Protein AF-A0A382ZMN6-F1 (afdb_monomer_lite)

Foldseek 3Di:
DCAPVDPCHCVVVVVVVVVCVVVVDDDQADDFRAHVPRVVRCVVGVLLRVLSVVQQDPVRDTDPVRSVVSSVVVPPPPPPDDDDDPPPPPPFAAWDWAKEWFWWADPVVRDIDTDIDTDTGTQQDFLLNVQVCCCVPPNVQADADRDAQRQWKDWPNDIDRRRPHTNNVCCVVPNRYTYIGAQPPFDAPTGNDTDCVVVVVVVVVVCPDDDDDDDDFDQDPVRDGHPDDDPVVVVVVVVVDPDRHPSSVVSPDPVD

Secondary structure (DSSP, 8-state):
---TTSTTTTHHHHHHHHHHHHTT---SS------SS-HHHHHHHHHHHHHHHHTB-TTS-B-TTTHHHHHHHHHS-------S----------EEEEEEEEEEEETTTTEEEEEEEEEEEETT-BHHHHHHHHHHHT-TT-----SSTT-EEEETTEEEETTT-BHHHHHHHH-SEEEEEPPTTS-EEETTEEP-HHHHHHHHHH--S---SS---EEPTTS-EET---HHHHHHHHHTSS-S-HHHHHHT-TT-

Organism: NCBI:txid408172

InterPro domains:
  IPR012675 Beta-grasp domain superfamily [G3DSA:3.10.20.30] (92-195)
  IPR025192 Succinate dehydogenase/fumarate reductase N-terminal [PF13085] (99-198)
  IPR029039 Flavoprotein-like superfamily [G3DSA:3.40.50.360] (1-59)
  IPR029039 Flavoprotein-like superfamily [SSF52218] (1-51)
  IPR036010 2Fe-2S ferredoxin-like superfamily [SSF54292] (98-193)
  IPR050573 Succinate Dehydrogenase/Fumarate Reductase Iron-Sulfur [PTHR11921] (95-214)

Sequence (256 aa):
LGDTSYEFFCQSGKEWDEVIEEMGGVRVYDRADCDVDFDPTYEKWVTPALASVASVDGNGIFNSELVQSFIERVDSKGAKSATEDLDTPLISRPPISITFEIFRYNPAIAESGKDTFECKMPGHFSILDALESIKSDIDPTLSFRRSGPLSGVIVNGAVVRADRTRLLDLVKLCGEVLNIEPLPGYEVVKDLVISTKNYDNHRARSKPWMVPATRSGINTSSGVSIGIMDSANATHLHTLGDIDSPQLLHSYSDTI

pLDDT: mean 82.85, std 13.8, range [33.81, 96.38]

Radius of gyration: 27.55 Å; chains: 1; bounding box: 61×67×64 Å

Structure (mmCIF, N/CA/C/O backbone):
data_AF-A0A382ZMN6-F1
#
_entry.id   AF-A0A382ZMN6-F1
#
loop_
_atom_site.group_PDB
_atom_site.id
_atom_site.type_symbol
_atom_site.label_atom_id
_atom_site.label_alt_id
_atom_site.label_comp_id
_atom_site.label_asym_id
_atom_site.label_entity_id
_atom_site.label_seq_id
_atom_site.pdbx_PDB_ins_code
_atom_site.Cartn_x
_atom_site.Cartn_y
_atom_site.Cartn_z
_atom_site.occupancy
_atom_site.B_iso_or_equiv
_atom_site.auth_seq_id
_atom_site.auth_comp_id
_atom_site.auth_asym_id
_atom_site.auth_atom_id
_atom_site.pdbx_PDB_model_num
ATOM 1 N N . LEU A 1 1 ? -30.035 18.969 21.867 1.00 57.56 1 LEU A N 1
ATOM 2 C CA . LEU A 1 1 ? -28.999 19.877 22.417 1.00 57.56 1 LEU A CA 1
ATOM 3 C C . LEU A 1 1 ? -28.952 19.632 23.920 1.00 57.56 1 LEU A C 1
ATOM 5 O O . LEU A 1 1 ? -30.009 19.402 24.498 1.00 57.56 1 LEU A O 1
ATOM 9 N N . GLY A 1 2 ? -27.764 19.567 24.516 1.00 69.12 2 GLY A N 1
ATOM 10 C CA . GLY A 1 2 ? -27.591 19.288 25.947 1.00 69.12 2 GLY A CA 1
ATOM 11 C C . GLY A 1 2 ? -27.796 20.539 26.789 1.00 69.12 2 GLY A C 1
ATOM 12 O O . GLY A 1 2 ? -26.873 20.958 27.457 1.00 69.12 2 GLY A O 1
ATOM 13 N N . ASP A 1 3 ? -28.954 21.186 26.680 1.00 83.19 3 ASP A N 1
ATOM 14 C CA . ASP A 1 3 ? -29.301 22.345 27.505 1.00 83.19 3 ASP A CA 1
ATOM 15 C C . ASP A 1 3 ? -30.622 22.052 28.224 1.00 83.19 3 ASP A C 1
ATOM 17 O O . ASP A 1 3 ? -31.635 21.764 27.575 1.00 83.19 3 ASP A O 1
ATOM 21 N N . THR A 1 4 ? -30.589 22.051 29.560 1.00 84.12 4 THR A N 1
ATOM 22 C CA . THR A 1 4 ? -31.734 21.679 30.414 1.00 84.12 4 THR A CA 1
ATOM 23 C C . THR A 1 4 ? -32.915 22.642 30.305 1.00 84.12 4 THR A C 1
ATOM 25 O O . THR A 1 4 ? -34.029 22.289 30.692 1.00 84.12 4 THR A O 1
ATOM 28 N N . SER A 1 5 ? -32.706 23.839 29.748 1.00 85.12 5 SER A N 1
ATOM 29 C CA . SER A 1 5 ? -33.771 24.812 29.492 1.00 85.12 5 SER A CA 1
ATOM 30 C C . SER A 1 5 ? -34.673 24.437 28.312 1.00 85.12 5 SER A C 1
ATOM 32 O O . SER A 1 5 ? -35.772 24.983 28.185 1.00 85.12 5 SER A O 1
ATOM 34 N N . TYR A 1 6 ? -34.247 23.500 27.461 1.00 84.50 6 TYR A N 1
ATOM 35 C CA . TYR A 1 6 ? -35.049 23.008 26.346 1.00 84.50 6 TYR A CA 1
ATOM 36 C C . TYR A 1 6 ? -35.877 21.784 26.741 1.00 84.50 6 TYR A C 1
ATOM 38 O O . TYR A 1 6 ? -35.420 20.892 27.451 1.00 84.50 6 TYR A O 1
ATOM 46 N N . GLU A 1 7 ? -37.081 21.696 26.174 1.00 83.00 7 GLU A N 1
ATOM 47 C CA . GLU A 1 7 ? -38.015 20.576 26.363 1.00 83.00 7 GLU A CA 1
ATOM 48 C C . GLU A 1 7 ? -37.393 19.211 26.010 1.00 83.00 7 GLU A C 1
ATOM 50 O O . GLU A 1 7 ? -37.655 18.211 26.671 1.00 83.00 7 GLU A O 1
ATOM 55 N N . PHE A 1 8 ? -36.501 19.181 25.014 1.00 85.69 8 PHE A N 1
ATOM 56 C CA . PHE A 1 8 ? -35.841 17.971 24.515 1.00 85.69 8 PHE A CA 1
ATOM 57 C C . PHE A 1 8 ? -34.390 17.833 25.005 1.00 85.69 8 PHE A C 1
ATOM 59 O O . PHE A 1 8 ? -33.473 17.543 24.225 1.00 85.69 8 PHE A O 1
ATOM 66 N N . PHE A 1 9 ? -34.168 18.058 26.302 1.00 87.06 9 PHE A N 1
ATOM 67 C CA . PHE A 1 9 ? -32.858 17.908 26.937 1.00 87.06 9 PHE A CA 1
ATOM 68 C C . PHE A 1 9 ? -32.278 16.497 26.726 1.00 87.06 9 PHE A C 1
ATOM 70 O O . PHE A 1 9 ? -32.874 15.495 27.138 1.00 87.06 9 PHE A O 1
ATOM 77 N N . CYS A 1 10 ? -31.113 16.422 26.066 1.00 87.94 10 CYS A N 1
ATOM 78 C CA . CYS A 1 10 ? -30.402 15.179 25.719 1.00 87.94 10 CYS A CA 1
ATOM 79 C C . CYS A 1 10 ? -31.238 14.130 24.958 1.00 87.94 10 CYS A C 1
ATOM 81 O O . CYS A 1 10 ? -30.853 12.964 24.895 1.00 87.94 10 CYS A O 1
ATOM 83 N N . GLN A 1 11 ? -32.346 14.539 24.329 1.00 91.12 11 GLN A N 1
ATOM 84 C CA . GLN A 1 11 ? -33.327 13.625 23.740 1.00 91.12 11 GLN A CA 1
ATOM 85 C C . GLN A 1 11 ? -32.726 12.678 22.694 1.00 91.12 11 GLN A C 1
ATOM 87 O O . GLN A 1 11 ? -32.940 11.476 22.769 1.00 91.12 11 GLN A O 1
ATOM 92 N N . SER A 1 12 ? -31.882 13.180 21.789 1.00 89.56 12 SER A N 1
ATOM 93 C CA . SER A 1 12 ? -31.229 12.326 20.789 1.00 89.56 12 SER A CA 1
ATOM 94 C C . SER A 1 12 ? -30.323 11.261 21.415 1.00 89.56 12 SER A C 1
ATOM 96 O O . SER A 1 12 ? -30.242 10.156 20.899 1.00 89.56 12 SER A O 1
ATOM 98 N N . GLY A 1 13 ? -29.640 11.568 22.524 1.00 89.75 13 GLY A N 1
ATOM 99 C CA . GLY A 1 13 ? -28.804 10.585 23.222 1.00 89.75 13 GLY A CA 1
ATOM 100 C C . GLY A 1 13 ? -29.639 9.478 23.865 1.00 89.75 13 GLY A C 1
ATOM 101 O O . GLY A 1 13 ? -29.252 8.316 23.814 1.00 89.75 13 GLY A O 1
ATOM 102 N N . LYS A 1 14 ? -30.809 9.838 24.404 1.00 91.88 14 LYS A N 1
ATOM 103 C CA . LYS A 1 14 ? -31.783 8.896 24.974 1.00 91.88 14 LYS A CA 1
ATOM 104 C C . LYS A 1 14 ? -32.351 7.970 23.898 1.00 91.88 14 LYS A C 1
ATOM 106 O O . LYS A 1 14 ? -32.348 6.763 24.083 1.00 91.88 14 LYS A O 1
ATOM 111 N N . GLU A 1 15 ? -32.737 8.532 22.755 1.00 93.81 15 GLU A N 1
ATOM 112 C CA . GLU A 1 15 ? -33.256 7.769 21.613 1.00 93.81 15 GLU A CA 1
ATOM 113 C C . GLU A 1 15 ? -32.221 6.782 21.061 1.00 93.81 15 GLU A C 1
ATOM 115 O O . GLU A 1 15 ? -32.549 5.629 20.801 1.00 93.81 15 GLU A O 1
ATOM 120 N N . TRP A 1 16 ? -30.958 7.197 20.911 1.00 92.19 16 TRP A N 1
ATOM 121 C CA . TRP A 1 16 ? -29.900 6.285 20.463 1.00 92.19 16 TRP A CA 1
ATOM 122 C C . TRP A 1 16 ? -29.623 5.166 21.466 1.00 92.19 16 TRP A C 1
ATOM 124 O O . TRP A 1 16 ? -29.418 4.029 21.051 1.00 92.19 16 TRP A O 1
ATOM 134 N N . ASP A 1 17 ? -29.617 5.472 22.763 1.00 92.44 17 ASP A N 1
ATOM 135 C CA . ASP A 1 17 ? -29.421 4.481 23.826 1.00 92.44 17 ASP A CA 1
ATOM 136 C C . ASP A 1 17 ? -30.554 3.437 23.833 1.00 92.44 17 ASP A C 1
ATOM 138 O O . ASP A 1 17 ? -30.274 2.241 23.867 1.00 92.44 17 ASP A O 1
ATOM 142 N N . GLU A 1 18 ? -31.811 3.869 23.679 1.00 93.94 18 GLU A N 1
ATOM 143 C CA . GLU A 1 18 ? -32.971 2.976 23.531 1.00 93.94 18 GLU A CA 1
ATOM 144 C C . GLU A 1 18 ? -32.869 2.107 22.270 1.00 93.94 18 GLU A C 1
ATOM 146 O O . GLU A 1 18 ? -33.008 0.888 22.342 1.00 93.94 18 GLU A O 1
ATOM 151 N N . VAL A 1 19 ? -32.551 2.702 21.117 1.00 94.50 19 VAL A N 1
ATOM 152 C CA . VAL A 1 19 ? -32.420 1.969 19.846 1.00 94.50 19 VAL A CA 1
ATOM 153 C C . VAL A 1 19 ? -31.289 0.936 19.903 1.00 94.50 19 VAL A C 1
ATOM 155 O O . VAL A 1 19 ? -31.425 -0.165 19.370 1.00 94.50 19 VAL A O 1
ATOM 158 N N . ILE A 1 20 ? -30.164 1.253 20.550 1.00 92.44 20 ILE A N 1
ATOM 159 C CA . ILE A 1 20 ? -29.052 0.308 20.727 1.00 92.44 20 ILE A CA 1
ATOM 160 C C . ILE A 1 20 ? -29.479 -0.871 21.606 1.00 92.44 20 ILE A C 1
ATOM 162 O O . ILE A 1 20 ? -29.151 -2.014 21.282 1.00 92.44 20 ILE A O 1
ATOM 166 N N . GLU A 1 21 ? -30.227 -0.612 22.678 1.00 92.50 21 GLU A N 1
ATOM 167 C CA . GLU A 1 21 ? -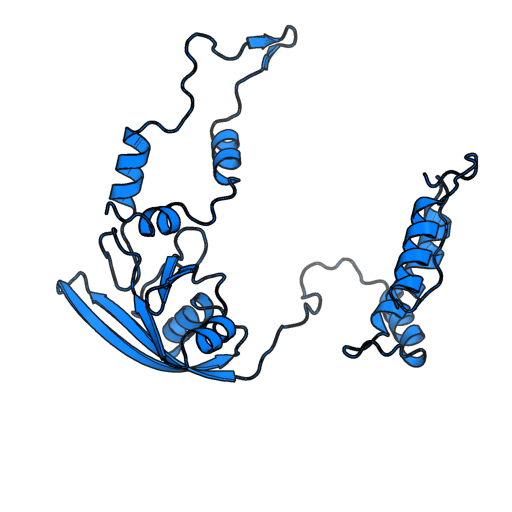30.774 -1.647 23.558 1.00 92.50 21 GLU A CA 1
ATOM 168 C C . GLU A 1 21 ? -31.780 -2.543 22.809 1.00 92.50 21 GLU A C 1
ATOM 170 O O . GLU A 1 21 ? -31.676 -3.770 22.861 1.00 92.50 21 GLU A O 1
ATOM 175 N N . GLU A 1 22 ? -32.672 -1.959 22.002 1.00 93.94 22 GLU A N 1
ATOM 176 C CA . GLU A 1 22 ? -33.611 -2.697 21.141 1.00 93.94 22 GLU A CA 1
ATOM 177 C C . GLU A 1 22 ? -32.910 -3.575 20.090 1.00 93.94 22 GLU A C 1
ATOM 179 O O . GLU A 1 22 ? -33.390 -4.663 19.763 1.00 93.94 22 GLU A O 1
ATOM 184 N N . MET A 1 23 ? -31.751 -3.145 19.579 1.00 93.25 23 MET A N 1
ATOM 185 C CA . MET A 1 23 ? -30.924 -3.926 18.649 1.00 93.25 23 MET A CA 1
ATOM 186 C C . MET A 1 23 ? -30.100 -5.034 19.333 1.00 93.25 23 MET A C 1
ATOM 188 O O . MET A 1 23 ? -29.358 -5.748 18.655 1.00 93.25 23 MET A O 1
ATOM 192 N N . GLY A 1 24 ? -30.230 -5.208 20.653 1.00 91.06 24 GLY A N 1
ATOM 193 C CA . GLY A 1 24 ? -29.532 -6.238 21.428 1.00 91.06 24 GLY A CA 1
ATOM 194 C C . GLY A 1 24 ? -28.198 -5.787 22.027 1.00 91.06 24 GLY A C 1
ATOM 195 O O . GLY A 1 24 ? -27.404 -6.629 22.449 1.00 91.06 24 GLY A O 1
ATOM 196 N N . GLY A 1 25 ? -27.928 -4.480 22.061 1.00 89.06 25 GLY A N 1
ATOM 197 C CA . GLY A 1 25 ? -26.804 -3.918 22.799 1.00 89.06 25 GLY A CA 1
ATOM 198 C C . GLY A 1 25 ? -26.990 -4.077 24.309 1.00 89.06 25 GLY A C 1
ATOM 199 O O . GLY A 1 25 ? -28.086 -3.909 24.835 1.00 89.06 25 GLY A O 1
ATOM 200 N N . VAL A 1 26 ? -25.906 -4.390 25.021 1.00 87.56 26 VAL A N 1
ATOM 201 C CA . VAL A 1 26 ? -25.900 -4.501 26.487 1.00 87.56 26 VAL A CA 1
ATOM 202 C C . VAL A 1 26 ? -25.170 -3.298 27.069 1.00 87.56 26 VAL A C 1
ATOM 204 O O . VAL A 1 26 ? -24.004 -3.055 26.748 1.00 87.56 26 VAL A O 1
ATOM 207 N N . ARG A 1 27 ? -25.850 -2.541 27.934 1.00 89.62 27 ARG A N 1
ATOM 208 C CA . ARG A 1 27 ? -25.265 -1.374 28.597 1.00 89.62 27 ARG A CA 1
ATOM 209 C C . ARG A 1 27 ? -24.228 -1.822 29.632 1.00 89.62 27 ARG A C 1
ATOM 211 O O . ARG A 1 27 ? -24.544 -2.573 30.549 1.00 89.62 27 ARG A O 1
ATOM 218 N N . VAL A 1 28 ? -22.992 -1.343 29.486 1.00 90.88 28 VAL A N 1
ATOM 219 C CA . VAL A 1 28 ? -21.880 -1.634 30.417 1.00 90.88 28 VAL A CA 1
ATOM 220 C C . VAL A 1 28 ? -21.703 -0.562 31.490 1.00 90.88 28 VAL A C 1
ATOM 222 O O . VAL A 1 28 ? -21.134 -0.830 32.543 1.00 90.88 28 VAL A O 1
ATOM 225 N N . TYR A 1 29 ? -22.192 0.651 31.229 1.00 91.69 29 TYR A N 1
ATOM 226 C CA . TYR A 1 29 ? -22.232 1.755 32.180 1.00 91.69 29 TYR A CA 1
ATOM 227 C C . TYR A 1 29 ? -23.374 2.704 31.812 1.00 91.69 29 TYR A C 1
ATOM 229 O O . TYR A 1 29 ? -23.657 2.891 30.626 1.00 91.69 29 TYR A O 1
ATOM 237 N N . ASP A 1 30 ? -24.033 3.287 32.810 1.00 92.50 30 ASP A N 1
ATOM 238 C CA . ASP A 1 30 ? -25.175 4.172 32.584 1.00 92.50 30 ASP A CA 1
ATOM 239 C C . ASP A 1 30 ? -24.769 5.429 31.819 1.00 92.50 30 ASP A C 1
ATOM 241 O O . ASP A 1 30 ? -23.701 5.994 32.058 1.00 92.50 30 ASP A O 1
ATOM 245 N N . ARG A 1 31 ? -25.620 5.890 30.896 1.00 91.25 31 ARG A N 1
ATOM 246 C CA . ARG A 1 31 ? -25.398 7.162 30.200 1.00 91.25 31 ARG A CA 1
ATOM 247 C C . ARG A 1 31 ? -25.450 8.327 31.195 1.00 91.25 31 ARG A C 1
ATOM 249 O O . ARG A 1 31 ? -26.235 8.306 32.142 1.00 91.25 31 ARG A O 1
ATOM 256 N N . ALA A 1 32 ? -24.667 9.370 30.942 1.00 91.44 32 ALA A N 1
ATOM 257 C CA . ALA A 1 32 ? -24.792 10.640 31.645 1.00 91.44 32 ALA A CA 1
ATOM 258 C C . ALA A 1 32 ? -25.370 11.708 30.714 1.00 91.44 32 ALA A C 1
ATOM 260 O O . ALA A 1 32 ? -24.878 11.912 29.605 1.00 91.44 32 ALA A O 1
ATOM 261 N N . ASP A 1 33 ? -26.402 12.404 31.186 1.00 91.25 33 ASP A N 1
ATOM 262 C CA . ASP A 1 33 ? -26.986 13.537 30.478 1.00 91.25 33 ASP A CA 1
ATOM 263 C C . ASP A 1 33 ? -26.218 14.813 30.870 1.00 91.25 33 ASP A C 1
ATOM 265 O O . ASP A 1 33 ? -26.284 15.263 32.016 1.00 91.25 33 ASP A O 1
ATOM 269 N N . CYS A 1 34 ? -25.479 15.395 29.925 1.00 88.44 34 CYS A N 1
ATOM 270 C CA . CYS A 1 34 ? -24.696 16.611 30.150 1.00 88.44 34 CYS A CA 1
ATOM 271 C C . CYS A 1 34 ? -25.471 17.880 29.761 1.00 88.44 34 CYS A C 1
ATOM 273 O O . CYS A 1 34 ? -26.072 17.933 28.686 1.00 88.44 34 CYS A O 1
ATOM 275 N N . ASP A 1 35 ? -25.416 18.897 30.625 1.00 88.50 35 ASP A N 1
ATOM 276 C CA . ASP A 1 35 ? -25.887 20.261 30.341 1.00 88.50 35 ASP A CA 1
ATOM 277 C C . ASP A 1 35 ? -24.803 21.081 29.600 1.00 88.50 35 ASP A C 1
ATOM 279 O O . ASP A 1 35 ? -23.730 20.556 29.292 1.00 88.50 35 ASP A O 1
ATOM 283 N N . VAL A 1 36 ? -25.051 22.371 29.333 1.00 85.75 36 VAL A N 1
ATOM 284 C CA . VAL A 1 36 ? -24.084 23.294 28.704 1.00 85.75 36 VAL A CA 1
ATOM 285 C C . VAL A 1 36 ? -22.759 23.307 29.472 1.00 85.75 36 VAL A C 1
ATOM 287 O O . VAL A 1 36 ? -21.690 23.331 28.862 1.00 85.75 36 VAL A O 1
ATOM 290 N N . ASP A 1 37 ? -22.836 23.246 30.803 1.00 86.25 37 ASP A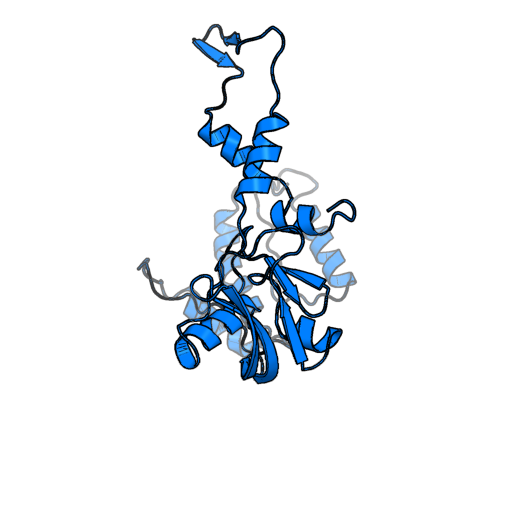 N 1
ATOM 291 C CA . ASP A 1 37 ? -21.698 23.021 31.695 1.00 86.25 37 ASP A CA 1
ATOM 292 C C . ASP A 1 37 ? -21.474 21.510 31.894 1.00 86.25 37 ASP A C 1
ATOM 294 O O . ASP A 1 37 ? -21.883 20.911 32.892 1.00 86.25 37 ASP A O 1
ATOM 298 N N . PHE A 1 38 ? -20.903 20.862 30.876 1.00 86.44 38 PHE A N 1
ATOM 299 C CA . PHE A 1 38 ? -20.756 19.405 30.837 1.00 86.44 38 PHE A CA 1
ATOM 300 C C . PHE A 1 38 ? -19.578 18.882 31.667 1.00 86.44 38 PHE A C 1
ATOM 302 O O . PHE A 1 38 ? -19.592 17.706 32.038 1.00 86.44 38 PHE A O 1
ATOM 309 N N . ASP A 1 39 ? -18.577 19.720 31.963 1.00 86.56 39 ASP A N 1
ATOM 310 C CA . ASP A 1 39 ? -17.314 19.310 32.593 1.00 86.56 39 ASP A CA 1
ATOM 311 C C . ASP A 1 39 ? -17.525 18.534 33.911 1.00 86.56 39 ASP A C 1
ATOM 313 O O . ASP A 1 39 ? -17.008 17.419 34.029 1.00 86.56 39 ASP A O 1
ATOM 317 N N . PRO A 1 40 ? -18.352 18.996 34.877 1.00 89.81 40 PRO A N 1
ATOM 318 C CA . PRO A 1 40 ? -18.513 18.302 36.159 1.00 89.81 40 PRO A CA 1
ATOM 319 C C . PRO A 1 40 ? -19.182 16.927 36.038 1.00 89.81 40 PRO A C 1
ATOM 321 O O . PRO A 1 40 ? -18.940 16.031 36.853 1.00 89.81 40 PRO A O 1
ATOM 324 N N . THR A 1 41 ? -20.073 16.777 35.058 1.00 88.62 41 THR A N 1
ATOM 325 C CA . THR A 1 41 ? -20.791 15.528 34.783 1.00 88.62 41 THR A CA 1
ATOM 326 C C . THR A 1 41 ? -19.886 14.560 34.029 1.00 88.62 41 THR A C 1
ATOM 328 O O . THR A 1 41 ? -19.801 13.386 34.387 1.00 88.62 41 THR A O 1
ATOM 331 N N . TYR A 1 42 ? -19.149 15.067 33.041 1.00 86.81 42 TYR A N 1
ATOM 332 C CA . TYR A 1 42 ? -18.193 14.307 32.248 1.00 86.81 42 TYR A CA 1
ATOM 333 C C . TYR A 1 42 ? -17.048 13.748 33.097 1.00 86.81 42 TYR A C 1
ATOM 335 O O . TYR A 1 42 ? -16.765 12.555 33.011 1.00 86.81 42 TYR A O 1
ATOM 343 N N . GLU A 1 43 ? -16.432 14.561 33.960 1.00 88.44 43 GLU A N 1
ATOM 344 C CA . GLU A 1 43 ? -15.304 14.132 34.799 1.00 88.44 43 GLU A CA 1
ATOM 345 C C . GLU A 1 43 ? -15.665 12.961 35.723 1.00 88.44 43 GLU A C 1
ATOM 347 O O . GLU A 1 43 ? -14.848 12.073 35.957 1.00 88.44 43 GLU A O 1
ATOM 352 N N . LYS A 1 44 ? -16.908 12.919 36.217 1.00 89.88 44 LYS A N 1
ATOM 353 C CA . LYS A 1 44 ? -17.403 11.814 37.056 1.00 89.88 44 LYS A CA 1
ATOM 354 C C . LYS A 1 44 ? -17.754 10.570 36.249 1.00 89.88 44 LYS A C 1
ATOM 356 O O . LYS A 1 44 ? -17.713 9.468 36.788 1.00 89.88 44 LYS A O 1
ATOM 361 N N . TRP A 1 45 ? -18.138 10.750 34.990 1.00 93.12 45 TRP A N 1
ATOM 362 C CA . TRP A 1 45 ? -18.642 9.685 34.134 1.00 93.12 45 TRP A CA 1
ATOM 363 C C . TRP A 1 45 ? -17.534 8.976 33.349 1.00 93.12 45 TRP A C 1
ATOM 365 O O . TRP A 1 45 ? -17.553 7.754 33.224 1.00 93.12 45 TRP A O 1
ATOM 375 N N . VAL A 1 46 ? -16.544 9.716 32.843 1.00 90.25 46 VAL A N 1
ATOM 376 C CA . VAL A 1 46 ? -15.579 9.210 31.854 1.00 90.25 46 VAL A CA 1
ATOM 377 C C . VAL A 1 46 ? -14.719 8.061 32.379 1.00 90.25 46 VAL A C 1
ATOM 379 O O . VAL A 1 46 ? -14.602 7.032 31.717 1.00 90.25 46 VAL A O 1
ATOM 382 N N . THR A 1 47 ? -14.143 8.198 33.573 1.00 90.12 47 THR A N 1
ATOM 383 C CA . THR A 1 47 ? -13.251 7.187 34.154 1.00 90.12 47 THR A CA 1
ATOM 384 C C . THR A 1 47 ? -13.960 5.846 34.381 1.00 90.12 47 THR A C 1
ATOM 386 O O . THR A 1 47 ? -13.481 4.834 33.860 1.00 90.12 47 THR A O 1
ATOM 389 N N . PRO A 1 48 ? -15.107 5.785 35.089 1.00 90.69 48 PRO A N 1
ATOM 390 C CA . PRO A 1 48 ? -15.809 4.519 35.279 1.00 90.69 48 PRO A CA 1
ATOM 391 C C . PRO A 1 48 ? -16.424 3.976 33.981 1.00 90.69 48 PRO A C 1
ATOM 393 O O . PRO A 1 48 ? -16.437 2.758 33.794 1.00 90.69 48 PRO A O 1
ATOM 396 N N . ALA A 1 49 ? -16.865 4.833 33.051 1.00 91.50 49 ALA A N 1
ATOM 397 C CA . ALA A 1 49 ? -17.374 4.390 31.753 1.00 91.50 49 ALA A CA 1
ATOM 398 C C . ALA A 1 49 ? -16.282 3.703 30.915 1.00 91.50 49 ALA A C 1
ATOM 400 O O . ALA A 1 49 ? -16.481 2.584 30.441 1.00 91.50 49 ALA A O 1
ATOM 401 N N . LEU A 1 50 ? -15.100 4.320 30.787 1.00 89.75 50 LEU A N 1
ATOM 402 C CA . LEU A 1 50 ? -13.969 3.742 30.049 1.00 89.75 50 LEU A CA 1
ATOM 403 C C . LEU A 1 50 ? -13.466 2.448 30.692 1.00 89.75 50 LEU A C 1
ATOM 405 O O . LEU A 1 50 ? -13.193 1.479 29.984 1.00 89.75 50 LEU A O 1
ATOM 409 N N . ALA A 1 51 ? -13.388 2.403 32.023 1.00 90.88 51 ALA A N 1
ATOM 410 C CA . ALA A 1 51 ? -13.017 1.191 32.744 1.00 90.88 51 ALA A CA 1
ATOM 411 C C . ALA A 1 51 ? -14.028 0.053 32.527 1.00 90.88 51 ALA A C 1
ATOM 413 O O . ALA A 1 51 ? -13.637 -1.107 32.380 1.00 90.88 51 ALA A O 1
ATOM 414 N N . SER A 1 52 ? -15.321 0.377 32.453 1.00 89.88 52 SER A N 1
ATOM 415 C CA . SER A 1 52 ? -16.376 -0.604 32.182 1.00 89.88 52 SER A CA 1
ATOM 416 C C . SER A 1 52 ? -16.283 -1.155 30.757 1.00 89.88 52 SER A C 1
ATOM 418 O O . SER A 1 52 ? -16.365 -2.365 30.565 1.00 89.88 52 SER A O 1
ATOM 420 N N . VAL A 1 53 ? -16.011 -0.304 29.764 1.00 89.50 53 VAL A N 1
ATOM 421 C CA . VAL A 1 53 ? -15.778 -0.741 28.376 1.00 89.50 53 VAL A CA 1
ATOM 422 C C . VAL A 1 53 ? -14.525 -1.616 28.267 1.00 89.50 53 VAL A C 1
ATOM 424 O O . VAL A 1 53 ? -14.565 -2.661 27.625 1.00 89.50 53 VAL A O 1
ATOM 427 N N . ALA A 1 54 ? -13.429 -1.244 28.937 1.00 88.69 54 ALA A N 1
ATOM 428 C CA . ALA A 1 54 ? -12.194 -2.036 28.967 1.00 88.69 54 ALA A CA 1
ATOM 429 C C . ALA A 1 54 ? -12.359 -3.406 29.652 1.00 88.69 54 ALA A C 1
ATOM 431 O O . ALA A 1 54 ? -11.557 -4.311 29.435 1.00 88.69 54 ALA A O 1
ATOM 432 N N . SER A 1 55 ? -13.406 -3.564 30.466 1.00 90.19 55 SER A N 1
ATOM 433 C CA . SER A 1 55 ? -13.727 -4.811 31.167 1.00 90.19 55 SER A CA 1
ATOM 434 C C . SER A 1 55 ? -14.554 -5.791 30.327 1.00 90.19 55 SER A C 1
ATOM 436 O O . SER A 1 55 ? -14.907 -6.867 30.818 1.00 90.19 55 SER A O 1
ATOM 438 N N . VAL A 1 56 ? -14.867 -5.445 29.075 1.00 89.00 56 VAL A N 1
ATOM 439 C CA . VAL A 1 56 ? -15.521 -6.340 28.114 1.00 89.00 56 VAL A CA 1
ATOM 440 C C . VAL A 1 56 ? -14.460 -7.119 27.344 1.00 89.00 56 VAL A C 1
ATOM 442 O O . VAL A 1 56 ? -13.561 -6.536 26.740 1.00 89.00 56 VAL A O 1
ATOM 445 N N . ASP A 1 57 ? -14.553 -8.446 27.363 1.00 86.56 57 ASP A N 1
ATOM 446 C CA . ASP A 1 57 ? -13.618 -9.298 26.630 1.00 86.56 57 ASP A CA 1
ATOM 447 C C . ASP A 1 57 ? -13.938 -9.389 25.121 1.00 86.56 57 ASP A C 1
ATOM 449 O O . ASP A 1 57 ? -14.948 -8.886 24.626 1.00 86.56 57 ASP A O 1
ATOM 453 N N . GLY A 1 58 ? -13.078 -10.076 24.361 1.00 79.25 58 GLY A N 1
ATOM 454 C CA . GLY A 1 58 ? -13.265 -10.281 22.918 1.00 79.25 58 GLY A CA 1
ATOM 455 C C . GLY A 1 58 ? -14.487 -11.128 22.530 1.00 79.25 58 GLY A C 1
ATOM 456 O O . GLY A 1 58 ? -14.788 -11.228 21.342 1.00 79.25 58 GLY A O 1
ATOM 457 N N . ASN A 1 59 ? -15.185 -11.725 23.502 1.00 83.19 59 ASN A N 1
ATOM 458 C CA . ASN A 1 59 ? -16.426 -12.474 23.308 1.00 83.19 59 ASN A CA 1
ATOM 459 C C . ASN A 1 59 ? -17.667 -11.658 23.716 1.00 83.19 59 ASN A C 1
ATOM 461 O O . ASN A 1 59 ? -18.781 -12.177 23.636 1.00 83.19 59 ASN A O 1
ATOM 465 N N . GLY A 1 60 ? -17.495 -10.401 24.142 1.00 80.75 60 GLY A N 1
ATOM 466 C CA . GLY A 1 60 ? -18.586 -9.528 24.573 1.00 80.75 60 GLY A CA 1
ATOM 467 C C . GLY A 1 60 ? -19.061 -9.776 26.008 1.00 80.75 60 GLY A C 1
ATOM 468 O O . GLY A 1 60 ? -20.153 -9.338 26.363 1.00 80.75 60 GLY A O 1
ATOM 469 N N . ILE A 1 61 ? -18.282 -10.476 26.840 1.00 85.25 61 ILE A N 1
ATOM 470 C CA . ILE A 1 61 ? -18.624 -10.752 28.240 1.00 85.25 61 ILE A CA 1
ATOM 471 C C . ILE A 1 61 ? -18.063 -9.639 29.129 1.00 85.25 61 ILE A C 1
ATOM 473 O O . ILE A 1 61 ? -16.869 -9.340 29.098 1.00 85.25 61 ILE A O 1
ATOM 477 N N . PHE A 1 62 ? -18.932 -9.035 29.943 1.00 89.25 62 PHE A N 1
ATOM 478 C CA . PHE A 1 62 ? -18.561 -7.991 30.897 1.00 89.25 62 PHE A CA 1
ATOM 479 C C . PHE A 1 62 ? -18.030 -8.585 32.209 1.00 89.25 62 PHE A C 1
ATOM 481 O O . PHE A 1 62 ? -18.741 -9.308 32.907 1.00 89.25 62 PHE A O 1
ATOM 488 N N . ASN A 1 63 ? -16.792 -8.238 32.568 1.00 89.12 63 ASN A N 1
ATOM 489 C CA . ASN A 1 63 ? -16.121 -8.711 33.778 1.00 89.12 63 ASN A CA 1
ATOM 490 C C . ASN A 1 63 ? -16.084 -7.611 34.848 1.00 89.12 63 ASN A C 1
ATOM 492 O O . ASN A 1 63 ? -15.136 -6.829 34.922 1.00 89.12 63 ASN A O 1
ATOM 496 N N . SER A 1 64 ? -17.091 -7.571 35.724 1.00 86.38 64 SER A N 1
ATOM 497 C CA . SER A 1 64 ? -17.217 -6.530 36.761 1.00 86.38 64 SER A CA 1
ATOM 498 C C . SER A 1 64 ? -16.024 -6.450 37.724 1.00 86.38 64 SER A C 1
ATOM 500 O O . SER A 1 64 ? -15.760 -5.399 38.299 1.00 86.38 64 SER A O 1
ATOM 502 N N . GLU A 1 65 ? -15.290 -7.549 37.897 1.00 87.06 65 GLU A N 1
ATOM 503 C CA . GLU A 1 65 ? -14.126 -7.644 38.787 1.00 87.06 65 GLU A CA 1
ATOM 504 C C . GLU A 1 65 ? -12.918 -6.832 38.285 1.00 87.06 65 GLU A C 1
ATOM 506 O O . GLU A 1 65 ? -12.096 -6.386 39.085 1.00 87.06 65 GLU A O 1
ATOM 511 N N . LEU A 1 66 ? -12.818 -6.597 36.971 1.00 86.06 66 LEU A N 1
ATOM 512 C CA . LEU A 1 66 ? -11.694 -5.879 36.364 1.00 86.06 66 LEU A CA 1
ATOM 513 C C . LEU A 1 66 ? -11.871 -4.357 36.392 1.00 86.06 66 LEU A C 1
ATOM 515 O O . LEU A 1 66 ? -10.879 -3.631 36.304 1.00 86.06 66 LEU A O 1
ATOM 519 N N . VAL A 1 67 ? -13.098 -3.864 36.577 1.00 86.88 67 VAL A N 1
ATOM 520 C CA . VAL A 1 67 ? -13.431 -2.433 36.494 1.00 86.88 67 VAL A CA 1
ATOM 521 C C . VAL A 1 67 ? -12.585 -1.610 37.466 1.00 86.88 67 VAL A C 1
ATOM 523 O O . VAL A 1 67 ? -11.983 -0.615 37.070 1.00 86.88 67 VAL A O 1
ATOM 526 N N . GLN A 1 68 ? -12.454 -2.062 38.717 1.00 84.88 68 GLN A N 1
ATOM 527 C CA . GLN A 1 68 ? -11.668 -1.360 39.734 1.00 84.88 68 GLN A CA 1
ATOM 528 C C . GLN A 1 68 ? -10.178 -1.278 39.360 1.00 84.88 68 GLN A C 1
ATOM 530 O O . GLN A 1 68 ? -9.554 -0.232 39.526 1.00 84.88 68 GLN A O 1
ATOM 535 N N . SER A 1 69 ? -9.627 -2.347 38.776 1.00 84.88 69 SER A N 1
ATOM 536 C CA . SER A 1 69 ? -8.228 -2.375 38.331 1.00 84.88 69 SER A CA 1
ATOM 537 C C . SER A 1 69 ? -7.959 -1.410 37.170 1.00 84.88 69 SER A C 1
ATOM 539 O O . SER A 1 69 ? -6.894 -0.797 37.099 1.00 84.88 69 SER A O 1
ATOM 541 N N . PHE A 1 70 ? -8.938 -1.226 36.278 1.00 85.88 70 PHE A N 1
ATOM 542 C CA . PHE A 1 70 ? -8.835 -0.268 35.183 1.00 85.88 70 PHE A CA 1
ATOM 543 C C . PHE A 1 70 ? -8.998 1.174 35.661 1.00 85.88 70 PHE A C 1
ATOM 545 O O . PHE A 1 70 ? -8.258 2.033 35.190 1.00 85.88 70 PHE A O 1
ATOM 552 N N . ILE A 1 71 ? -9.883 1.442 36.629 1.00 84.94 71 ILE A N 1
ATOM 553 C CA . ILE A 1 71 ? -10.004 2.770 37.257 1.00 84.94 71 ILE A CA 1
ATOM 554 C C . ILE A 1 71 ? -8.664 3.186 37.878 1.00 84.94 71 ILE A C 1
ATOM 556 O O . ILE A 1 71 ? -8.161 4.269 37.591 1.00 84.94 71 ILE A O 1
ATOM 560 N N . GLU A 1 72 ? -8.026 2.299 38.645 1.00 83.19 72 GLU A N 1
ATOM 561 C CA . GLU A 1 72 ? -6.716 2.562 39.262 1.00 83.19 72 GLU A CA 1
ATOM 562 C C . GLU A 1 72 ? -5.612 2.819 38.224 1.00 83.19 72 GLU A C 1
ATOM 564 O O . GLU A 1 72 ? -4.715 3.643 38.433 1.00 83.19 72 GLU A O 1
ATOM 569 N N . ARG A 1 73 ? -5.695 2.155 37.067 1.00 77.88 73 ARG A N 1
ATOM 570 C CA . ARG A 1 73 ? -4.767 2.353 35.948 1.00 77.88 73 ARG A CA 1
ATOM 571 C C . ARG A 1 73 ? -4.975 3.695 35.235 1.00 77.88 73 ARG A C 1
ATOM 573 O O . ARG A 1 73 ? -4.005 4.245 34.724 1.00 77.88 73 ARG A O 1
ATOM 580 N N . VAL A 1 74 ? -6.202 4.218 35.214 1.00 70.62 74 VAL A N 1
ATOM 581 C CA . VAL A 1 74 ? -6.553 5.520 34.615 1.00 70.62 74 VAL A CA 1
ATOM 582 C C . VAL A 1 74 ? -6.217 6.687 35.556 1.00 70.62 74 VAL A C 1
ATOM 584 O O . VAL A 1 74 ? -5.691 7.700 35.099 1.00 70.62 74 VAL A O 1
ATOM 587 N N . ASP A 1 75 ? -6.444 6.535 36.865 1.00 65.50 75 ASP A N 1
ATOM 588 C CA . ASP A 1 75 ? -6.164 7.567 37.883 1.00 65.50 75 ASP A CA 1
ATOM 589 C C . ASP A 1 75 ? -4.680 7.697 38.245 1.00 65.50 75 ASP A C 1
ATOM 591 O O . ASP A 1 75 ? -4.236 8.726 38.772 1.00 65.50 75 ASP A O 1
ATOM 595 N N . SER A 1 76 ? -3.884 6.671 37.940 1.00 55.69 76 SER A N 1
ATOM 596 C CA . SER A 1 76 ? -2.429 6.752 37.974 1.00 55.69 76 SER A CA 1
ATOM 597 C C . SER A 1 76 ? -1.985 7.810 36.968 1.00 55.69 76 SER A C 1
ATOM 599 O O . SER A 1 76 ? -1.797 7.492 35.801 1.00 55.69 76 SER A O 1
ATOM 601 N N . LYS A 1 77 ? -1.855 9.072 37.413 1.00 49.66 77 LYS A N 1
ATOM 602 C CA . LYS A 1 77 ? -1.379 10.226 36.633 1.00 49.66 77 LYS A CA 1
ATOM 603 C C . LYS A 1 77 ? -0.177 9.830 35.780 1.00 49.66 77 LYS A C 1
ATOM 605 O O . LYS A 1 77 ? 0.971 9.944 36.212 1.00 49.66 77 LYS A O 1
ATOM 610 N N . GLY A 1 78 ? -0.463 9.413 34.552 1.00 41.09 78 GLY A N 1
ATOM 611 C CA . GLY A 1 78 ? 0.504 9.251 33.493 1.00 41.09 78 GLY A CA 1
ATOM 612 C C . GLY A 1 78 ? 1.071 10.630 33.245 1.00 41.09 78 GLY A C 1
ATOM 613 O O . GLY A 1 78 ? 0.420 11.496 32.656 1.00 41.09 78 GLY A O 1
ATOM 614 N N . ALA A 1 79 ? 2.262 10.865 33.788 1.00 36.28 79 ALA A N 1
ATOM 615 C CA . ALA A 1 79 ? 3.079 11.989 33.406 1.00 36.28 79 ALA A CA 1
ATOM 616 C C . ALA A 1 79 ? 3.060 12.067 31.877 1.00 36.28 79 ALA A C 1
ATOM 618 O O . ALA A 1 79 ? 3.271 11.064 31.196 1.00 36.28 79 ALA A O 1
ATOM 619 N N . LYS A 1 80 ? 2.804 13.266 31.348 1.00 42.28 80 LYS A N 1
ATOM 620 C CA . LYS A 1 80 ? 3.127 13.611 29.967 1.00 42.28 80 LYS A CA 1
ATOM 621 C C . LYS A 1 80 ? 4.640 13.452 29.792 1.00 42.28 80 LYS A C 1
ATOM 623 O O . LYS A 1 80 ? 5.380 14.424 29.892 1.00 42.28 80 LYS A O 1
ATOM 628 N N . SER A 1 81 ? 5.091 12.226 29.576 1.00 33.81 81 SER A N 1
ATOM 629 C CA . SER A 1 81 ? 6.362 11.922 28.951 1.00 33.81 81 SER A CA 1
ATOM 630 C C . SER A 1 81 ? 6.022 11.374 27.582 1.00 33.81 81 SER A C 1
ATOM 632 O O . SER A 1 81 ? 5.295 10.395 27.446 1.00 33.81 81 SER A O 1
ATOM 634 N N . ALA A 1 82 ? 6.488 12.090 26.571 1.00 42.88 82 ALA A N 1
ATOM 635 C CA . ALA A 1 82 ? 6.464 11.629 25.205 1.00 42.88 82 ALA A CA 1
ATOM 636 C C . ALA A 1 82 ? 7.216 10.291 25.076 1.00 42.88 82 ALA A C 1
ATOM 638 O O . ALA A 1 82 ? 8.076 9.979 25.902 1.00 42.88 82 ALA A O 1
ATOM 639 N N . THR A 1 83 ? 6.897 9.582 23.990 1.00 43.34 83 THR A N 1
ATOM 640 C CA . THR A 1 83 ? 7.661 8.471 23.404 1.00 43.34 83 THR A CA 1
ATOM 641 C C . THR A 1 83 ? 7.845 7.249 24.296 1.00 43.34 83 THR A C 1
ATOM 643 O O . THR A 1 83 ? 8.927 7.036 24.820 1.00 43.34 83 THR A O 1
ATOM 646 N N . GLU A 1 84 ? 6.808 6.429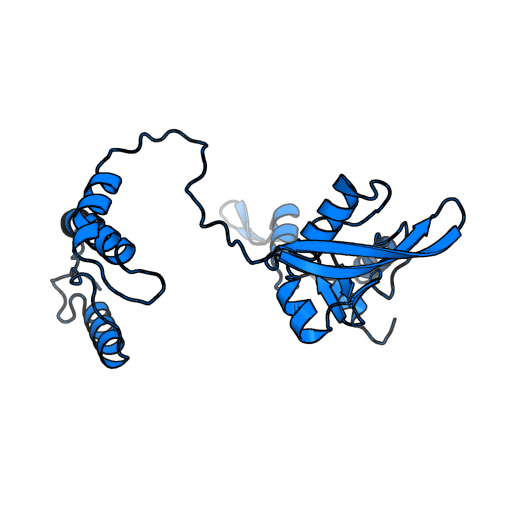 24.410 1.00 41.81 84 GLU A N 1
ATOM 647 C CA . GLU A 1 84 ? 6.911 4.967 24.351 1.00 41.81 84 GLU A CA 1
ATOM 648 C C . GLU A 1 84 ? 5.496 4.414 24.176 1.00 41.81 84 GLU A C 1
ATOM 650 O O . GLU A 1 84 ? 4.529 4.970 24.699 1.00 41.81 84 GLU A O 1
ATOM 655 N N . ASP A 1 85 ? 5.397 3.417 23.309 1.00 43.34 85 ASP A N 1
ATOM 656 C CA . ASP A 1 85 ? 4.182 2.890 22.713 1.00 43.34 85 ASP A CA 1
ATOM 657 C C . ASP A 1 85 ? 3.037 2.729 23.720 1.00 43.34 85 ASP A C 1
ATOM 659 O O . ASP A 1 85 ? 3.064 1.898 24.626 1.00 43.34 85 ASP A O 1
ATOM 663 N N . LEU A 1 86 ? 1.970 3.501 23.495 1.00 47.06 86 LEU A N 1
ATOM 664 C CA . LEU A 1 86 ? 0.627 3.026 23.795 1.00 47.06 86 LEU A CA 1
ATOM 665 C C . LEU A 1 86 ? 0.566 1.624 23.175 1.00 47.06 86 LEU A C 1
ATOM 667 O O . LEU A 1 86 ? 0.798 1.546 21.966 1.00 47.06 86 LEU A O 1
ATOM 671 N N . ASP A 1 87 ? 0.344 0.571 23.977 1.00 57.75 87 ASP A N 1
ATOM 672 C CA . ASP A 1 87 ? 0.183 -0.824 23.534 1.00 57.75 87 ASP A CA 1
ATOM 673 C C . ASP A 1 87 ? -0.941 -0.884 22.492 1.00 57.75 87 ASP A C 1
ATOM 675 O O . ASP A 1 87 ? -2.096 -1.218 22.758 1.00 57.75 87 ASP A O 1
ATOM 679 N N . THR A 1 88 ? -0.602 -0.475 21.277 1.00 53.53 88 THR A N 1
ATOM 680 C CA . THR A 1 88 ? -1.438 -0.561 2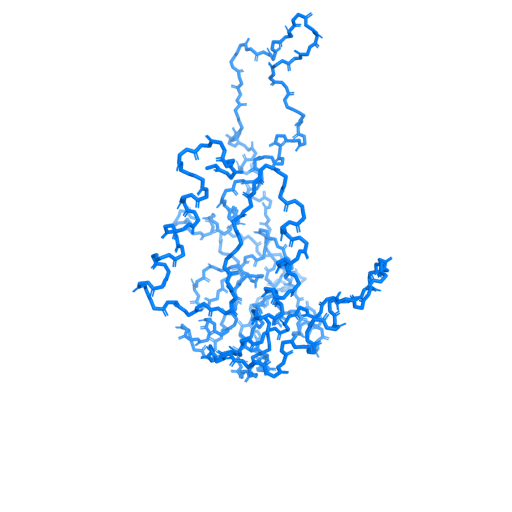0.106 1.00 53.53 88 THR A CA 1
ATOM 681 C C . THR A 1 88 ? -1.568 -2.054 19.924 1.00 53.53 88 THR A C 1
ATOM 683 O O . THR A 1 88 ? -0.530 -2.709 19.788 1.00 53.53 88 THR A O 1
ATOM 686 N N . PRO A 1 89 ? -2.782 -2.624 20.004 1.00 56.75 89 PRO A N 1
ATOM 687 C CA . PRO A 1 89 ? -2.943 -4.063 19.956 1.00 56.75 89 PRO A CA 1
ATOM 688 C C . PRO A 1 89 ? -2.250 -4.564 18.695 1.00 56.75 89 PRO A C 1
ATOM 690 O O . PRO A 1 89 ? -2.680 -4.268 17.577 1.00 56.75 89 PRO A O 1
ATOM 693 N N . LEU A 1 90 ? -1.125 -5.258 18.878 1.00 61.66 90 LEU A N 1
ATOM 694 C CA . LEU A 1 90 ? -0.353 -5.772 17.765 1.00 61.66 90 LEU A CA 1
ATOM 695 C C . LEU A 1 90 ? -1.230 -6.851 17.145 1.00 61.66 90 LEU A C 1
ATOM 697 O O . LEU A 1 90 ? -1.475 -7.890 17.763 1.00 61.66 90 LEU A O 1
ATOM 701 N N . ILE A 1 91 ? -1.774 -6.578 15.960 1.00 69.19 91 ILE A N 1
ATOM 702 C CA . ILE A 1 91 ? -2.643 -7.516 15.253 1.00 69.19 91 ILE A CA 1
ATOM 703 C C . ILE A 1 91 ? -1.764 -8.681 14.809 1.00 69.19 91 ILE A C 1
ATOM 705 O O . ILE A 1 91 ? -1.269 -8.708 13.692 1.00 69.19 91 ILE A O 1
ATOM 709 N N . SER A 1 92 ? -1.545 -9.645 15.697 1.00 78.00 92 SER A N 1
ATOM 710 C CA . SER A 1 92 ? -0.779 -10.843 15.404 1.00 78.00 92 SER A CA 1
ATOM 711 C C . SER A 1 92 ? -1.724 -11.933 14.919 1.00 78.00 92 SER A C 1
ATOM 713 O O . SER A 1 92 ? -2.781 -12.192 15.494 1.00 78.00 92 SER A O 1
ATOM 715 N N . ARG A 1 93 ? -1.353 -12.566 13.811 1.00 83.06 93 ARG A N 1
ATOM 716 C CA . ARG A 1 93 ? -2.090 -13.672 13.196 1.00 83.06 93 ARG A CA 1
ATOM 717 C C . ARG A 1 93 ? -1.137 -14.847 13.045 1.00 83.06 93 ARG A C 1
ATOM 719 O O . ARG A 1 93 ? 0.057 -14.601 12.858 1.00 83.06 93 ARG A O 1
ATOM 726 N N . PRO A 1 94 ? -1.641 -16.093 13.100 1.00 86.50 94 PRO A N 1
ATOM 727 C CA . PRO A 1 94 ? -0.791 -17.262 12.950 1.00 86.50 94 PRO A CA 1
ATOM 728 C C . PRO A 1 94 ? -0.002 -17.190 11.632 1.00 86.50 94 PRO A C 1
ATOM 730 O O . PRO A 1 94 ? -0.502 -16.634 10.644 1.00 86.50 94 PRO A O 1
ATOM 733 N N . PRO A 1 95 ? 1.236 -17.709 11.619 1.00 89.56 95 PRO A N 1
ATOM 734 C CA . PRO A 1 95 ? 2.047 -17.742 10.416 1.00 89.56 95 PRO A CA 1
ATOM 735 C C . PRO A 1 95 ? 1.421 -18.666 9.370 1.00 89.56 95 PRO A C 1
ATOM 737 O O . PRO A 1 95 ? 0.902 -19.735 9.691 1.00 89.56 95 PRO A O 1
ATOM 740 N N . ILE A 1 96 ? 1.495 -18.243 8.114 1.00 89.94 96 ILE A N 1
ATOM 741 C CA . ILE A 1 96 ? 1.014 -18.959 6.934 1.00 89.94 96 ILE A CA 1
ATOM 742 C C . ILE A 1 96 ? 2.238 -19.295 6.083 1.00 89.94 96 ILE A C 1
ATOM 744 O O . ILE A 1 96 ? 3.176 -18.499 6.005 1.00 89.94 96 ILE A O 1
ATOM 748 N N . SER A 1 97 ? 2.248 -20.485 5.483 1.00 92.25 97 SER A N 1
ATOM 749 C CA . SER A 1 97 ? 3.280 -20.864 4.512 1.00 92.25 97 SER A CA 1
ATOM 750 C C . SER A 1 97 ? 2.825 -20.397 3.134 1.00 92.25 97 SER A C 1
ATOM 752 O O . SER A 1 97 ? 1.711 -20.716 2.730 1.00 92.25 97 SER A O 1
ATOM 754 N N . ILE A 1 98 ? 3.644 -19.592 2.463 1.00 92.50 98 ILE A N 1
ATOM 755 C CA . ILE A 1 98 ? 3.317 -18.977 1.174 1.00 92.50 98 ILE A CA 1
ATOM 756 C C . ILE A 1 98 ? 4.530 -19.120 0.258 1.00 92.50 98 ILE A C 1
ATOM 758 O O . ILE A 1 98 ? 5.666 -18.891 0.686 1.00 92.50 98 ILE A O 1
ATOM 762 N N . THR A 1 99 ? 4.275 -19.459 -1.001 1.00 95.00 99 THR A N 1
ATOM 763 C CA . THR A 1 99 ? 5.287 -19.498 -2.054 1.00 95.00 99 THR A CA 1
ATOM 764 C C . THR A 1 99 ? 5.139 -18.263 -2.934 1.00 95.00 99 THR A C 1
ATOM 766 O O . THR A 1 99 ? 4.104 -18.060 -3.566 1.00 95.00 99 THR A O 1
ATOM 769 N N . PHE A 1 100 ? 6.170 -17.425 -2.976 1.00 94.94 100 PHE A N 1
ATOM 770 C CA . PHE A 1 100 ? 6.224 -16.232 -3.812 1.00 94.94 100 PHE A CA 1
ATOM 771 C C . PHE A 1 100 ? 7.010 -16.521 -5.087 1.00 94.94 100 PHE A C 1
ATOM 773 O O . PHE A 1 100 ? 8.174 -16.894 -5.010 1.00 94.94 100 PHE A O 1
ATOM 780 N N . GLU A 1 101 ? 6.409 -16.300 -6.250 1.00 95.88 101 GLU A N 1
ATOM 781 C CA . GLU A 1 101 ? 7.105 -16.285 -7.538 1.00 95.88 101 GLU A CA 1
ATOM 782 C C . GLU A 1 101 ? 7.271 -14.828 -7.969 1.00 95.88 101 GLU A C 1
ATOM 784 O O . GLU A 1 101 ? 6.308 -14.177 -8.356 1.00 95.88 101 GLU A O 1
ATOM 789 N N . ILE A 1 102 ? 8.476 -14.276 -7.854 1.00 96.38 102 ILE A N 1
ATOM 790 C CA . ILE A 1 102 ? 8.724 -12.846 -8.056 1.00 96.38 102 ILE A CA 1
ATOM 791 C C . ILE A 1 102 ? 9.448 -12.627 -9.379 1.00 96.38 102 ILE A C 1
ATOM 793 O O . ILE A 1 102 ? 10.498 -13.217 -9.638 1.00 96.38 102 ILE A O 1
ATOM 797 N N . PHE A 1 103 ? 8.918 -11.723 -10.201 1.00 96.12 103 PHE A N 1
ATOM 798 C CA . PHE A 1 103 ? 9.576 -11.270 -11.420 1.00 96.12 103 PHE A CA 1
ATOM 799 C C . PHE A 1 103 ? 10.899 -10.543 -11.123 1.00 96.12 103 PHE A C 1
ATOM 801 O O . PHE A 1 103 ? 10.951 -9.589 -10.340 1.00 96.12 103 PHE A O 1
ATOM 808 N N . ARG A 1 104 ? 11.968 -10.961 -11.806 1.00 95.06 104 ARG A N 1
ATOM 809 C CA . ARG A 1 104 ? 13.311 -10.383 -11.716 1.00 95.06 104 ARG A CA 1
ATOM 810 C C . ARG A 1 104 ? 13.727 -9.789 -13.042 1.00 95.06 104 ARG A C 1
ATOM 812 O O . ARG A 1 104 ? 13.530 -10.391 -14.095 1.00 95.06 104 ARG A O 1
ATOM 819 N N . TYR A 1 105 ? 14.369 -8.631 -12.982 1.00 94.81 105 TYR A N 1
ATOM 820 C CA . TYR A 1 105 ? 14.945 -8.008 -14.166 1.00 94.81 105 TYR A CA 1
ATOM 821 C C . TYR A 1 105 ? 16.230 -7.284 -13.811 1.00 94.81 105 TYR A C 1
ATOM 823 O O . TYR A 1 105 ? 16.230 -6.374 -12.976 1.00 94.81 105 TYR A O 1
ATOM 831 N N . ASN A 1 106 ? 17.317 -7.674 -14.478 1.00 92.81 106 ASN A N 1
ATOM 832 C CA . ASN A 1 106 ? 18.616 -7.047 -14.307 1.00 92.81 106 ASN A CA 1
ATOM 833 C C . ASN A 1 106 ? 18.935 -6.123 -15.496 1.00 92.81 106 ASN A C 1
ATOM 835 O O . ASN A 1 106 ? 19.282 -6.617 -16.572 1.00 92.81 106 ASN A O 1
ATOM 839 N N . PRO A 1 107 ? 18.912 -4.788 -15.317 1.00 91.44 107 PRO A N 1
ATOM 840 C CA . PRO A 1 107 ? 19.164 -3.846 -16.407 1.00 91.44 107 PRO A CA 1
ATOM 841 C C . PRO A 1 107 ? 20.602 -3.886 -16.946 1.00 91.44 107 PRO A C 1
ATOM 843 O O . PRO A 1 107 ? 20.841 -3.392 -18.042 1.00 91.44 107 PRO A O 1
ATOM 846 N N . ALA A 1 108 ? 21.566 -4.450 -16.207 1.00 90.31 108 ALA A N 1
ATOM 847 C CA . ALA A 1 108 ? 22.954 -4.541 -16.666 1.00 90.31 108 ALA A CA 1
ATOM 848 C C . ALA A 1 108 ? 23.162 -5.637 -17.725 1.00 90.31 108 ALA A C 1
ATOM 850 O O . ALA A 1 108 ? 24.032 -5.503 -18.581 1.00 90.31 108 ALA A O 1
ATOM 851 N N . ILE A 1 109 ? 22.373 -6.713 -17.648 1.00 90.69 109 ILE A N 1
ATOM 852 C CA . ILE A 1 109 ? 22.467 -7.891 -18.528 1.00 90.69 109 ILE A CA 1
ATOM 853 C C . ILE A 1 109 ? 21.269 -7.941 -19.499 1.00 90.69 109 ILE A C 1
ATOM 855 O O . ILE A 1 109 ? 21.309 -8.661 -20.489 1.00 90.69 109 ILE A O 1
ATOM 859 N N . ALA A 1 110 ? 20.237 -7.119 -19.258 1.00 87.12 110 ALA A N 1
ATOM 860 C CA . ALA A 1 110 ? 18.984 -7.073 -20.014 1.00 87.12 110 ALA A CA 1
ATOM 861 C C . ALA A 1 110 ? 18.252 -8.428 -20.053 1.00 87.12 110 ALA A C 1
ATOM 863 O O . ALA A 1 110 ? 17.616 -8.780 -21.043 1.00 87.12 110 ALA A O 1
ATOM 864 N N . GLU A 1 111 ? 18.334 -9.178 -18.953 1.00 88.88 111 GLU A N 1
ATOM 865 C CA . GLU A 1 111 ? 17.702 -10.486 -18.795 1.00 88.88 111 GLU A CA 1
ATOM 866 C C . GLU A 1 111 ? 16.572 -10.411 -17.761 1.00 88.88 111 GLU A C 1
ATOM 868 O O . GLU A 1 111 ? 16.699 -9.757 -16.717 1.00 88.88 111 GLU A O 1
ATOM 873 N N . SER A 1 112 ? 15.460 -11.076 -18.077 1.00 90.88 112 SER A N 1
ATOM 874 C CA . SER A 1 112 ? 14.297 -11.231 -17.204 1.00 90.88 112 SER A CA 1
ATOM 875 C C . SER A 1 112 ? 14.155 -12.682 -16.760 1.00 90.88 112 SER A C 1
ATOM 877 O O . SER A 1 112 ? 14.274 -13.589 -17.584 1.00 90.88 112 SER A O 1
ATOM 879 N N . GLY A 1 113 ? 13.822 -12.893 -15.492 1.00 92.19 113 GLY A N 1
ATOM 880 C CA . GLY A 1 113 ? 13.593 -14.211 -14.910 1.00 92.19 113 GLY A CA 1
ATOM 881 C C . GLY A 1 113 ? 12.508 -14.181 -13.840 1.00 92.19 113 GLY A C 1
ATOM 882 O O . GLY A 1 113 ? 11.864 -13.154 -13.610 1.00 92.19 113 GLY A O 1
ATOM 883 N N . LYS A 1 114 ? 12.306 -15.320 -13.182 1.00 94.38 114 LYS A N 1
ATOM 884 C CA . LYS A 1 114 ? 11.445 -15.447 -12.007 1.00 94.38 114 LYS A CA 1
ATOM 885 C C . LYS A 1 114 ? 12.212 -16.186 -10.921 1.00 94.38 114 LYS A C 1
ATOM 887 O O . LYS A 1 114 ? 12.814 -17.216 -11.212 1.00 94.38 114 LYS A O 1
ATOM 892 N N . ASP A 1 115 ? 12.142 -15.671 -9.702 1.00 94.38 115 ASP A N 1
ATOM 893 C CA . ASP A 1 115 ? 12.684 -16.333 -8.518 1.00 94.38 115 ASP A CA 1
ATOM 894 C C . ASP A 1 115 ? 11.539 -16.827 -7.642 1.00 94.38 115 ASP A C 1
ATOM 896 O O . ASP A 1 115 ? 10.535 -16.132 -7.474 1.00 94.38 115 ASP A O 1
ATOM 900 N N . THR A 1 116 ? 11.705 -18.010 -7.056 1.00 95.75 116 THR A N 1
ATOM 901 C CA . THR A 1 116 ? 10.705 -18.618 -6.178 1.00 95.75 116 THR A CA 1
ATOM 902 C C . THR A 1 116 ? 11.209 -18.629 -4.739 1.00 95.75 116 THR A C 1
ATOM 904 O O . THR A 1 116 ? 12.301 -19.126 -4.464 1.00 95.75 116 THR A O 1
ATOM 907 N N . PHE A 1 117 ? 10.402 -18.108 -3.815 1.00 93.81 117 PHE A N 1
ATOM 908 C CA . PHE A 1 117 ? 10.711 -18.027 -2.389 1.00 93.81 117 PHE A CA 1
ATOM 909 C C . PHE A 1 117 ? 9.613 -18.695 -1.565 1.00 93.81 117 PHE A C 1
ATOM 911 O O . PHE A 1 117 ? 8.458 -18.279 -1.610 1.00 93.81 117 PHE A O 1
ATOM 918 N N . GLU A 1 118 ? 9.972 -19.704 -0.778 1.00 93.88 118 GLU A N 1
ATOM 919 C CA . GLU A 1 118 ? 9.063 -20.336 0.179 1.00 93.88 118 GLU A CA 1
ATOM 920 C C . GLU A 1 118 ? 9.269 -19.720 1.564 1.00 93.88 118 GLU A C 1
ATOM 922 O O . GLU A 1 118 ? 10.322 -19.886 2.182 1.00 93.88 118 GLU A O 1
ATOM 927 N N . CYS A 1 119 ? 8.263 -18.999 2.059 1.00 89.62 119 CYS A N 1
ATOM 928 C CA . CYS A 1 119 ? 8.371 -18.221 3.289 1.00 89.62 119 CYS A CA 1
ATOM 929 C C . CYS A 1 119 ? 7.230 -18.543 4.259 1.00 89.62 119 CYS A C 1
ATOM 931 O O . CYS A 1 119 ? 6.079 -18.735 3.865 1.00 89.62 119 CYS A O 1
ATOM 933 N N . LYS A 1 120 ? 7.541 -18.548 5.561 1.00 92.56 120 LYS A N 1
ATOM 934 C CA . LYS A 1 120 ? 6.540 -18.595 6.636 1.00 92.56 120 LYS A CA 1
ATOM 935 C C . LYS A 1 120 ? 6.403 -17.212 7.245 1.00 92.56 120 LYS A C 1
ATOM 937 O O . LYS A 1 120 ? 7.301 -16.768 7.952 1.00 92.56 120 LYS A O 1
ATOM 942 N N . MET A 1 121 ? 5.286 -16.546 6.971 1.00 90.00 121 MET A N 1
ATOM 943 C CA . MET A 1 121 ? 5.058 -15.160 7.384 1.00 90.00 121 MET A CA 1
ATOM 944 C C . MET A 1 121 ? 3.735 -15.009 8.136 1.00 90.00 121 MET A C 1
ATOM 946 O O . MET A 1 121 ? 2.786 -15.744 7.857 1.00 90.00 121 MET A O 1
ATOM 950 N N . PRO A 1 122 ? 3.631 -14.073 9.094 1.00 91.31 122 PRO A N 1
ATOM 951 C CA . PRO A 1 122 ? 2.374 -13.795 9.778 1.00 91.31 122 PRO A CA 1
ATOM 952 C C . PRO A 1 122 ? 1.264 -13.383 8.803 1.00 91.31 122 PRO A C 1
ATOM 954 O O . PRO A 1 122 ? 1.462 -12.530 7.943 1.00 91.31 122 PRO A O 1
ATOM 957 N N . GLY A 1 123 ? 0.051 -13.919 8.967 1.00 85.69 123 GLY A N 1
ATOM 958 C CA . GLY A 1 123 ? -1.050 -13.647 8.029 1.00 85.69 123 GLY A CA 1
ATOM 959 C C . GLY A 1 123 ? -1.560 -12.195 7.987 1.00 85.69 123 GLY A C 1
ATOM 960 O O . GLY A 1 123 ? -2.376 -11.857 7.132 1.00 85.69 123 GLY A O 1
ATOM 961 N N . HIS A 1 124 ? -1.138 -11.340 8.922 1.00 86.88 124 HIS A N 1
ATOM 962 C CA . HIS A 1 124 ? -1.488 -9.916 8.936 1.00 86.88 124 HIS A CA 1
ATOM 963 C C . HIS A 1 124 ? -0.543 -9.052 8.093 1.00 86.88 124 HIS A C 1
ATOM 965 O O . HIS A 1 124 ? -0.878 -7.896 7.851 1.00 86.88 124 HIS A O 1
ATOM 971 N N . PHE A 1 125 ? 0.595 -9.597 7.648 1.00 92.19 125 PHE A N 1
ATOM 972 C CA . PHE A 1 125 ? 1.539 -8.875 6.801 1.00 92.19 125 PHE A CA 1
ATOM 973 C C . PHE A 1 125 ? 0.876 -8.441 5.496 1.00 92.19 125 PHE A C 1
ATOM 975 O O . PHE A 1 125 ? 0.038 -9.152 4.926 1.00 92.19 125 PHE A O 1
ATOM 982 N N . SER A 1 126 ? 1.263 -7.260 5.026 1.00 93.50 126 SER A N 1
ATOM 983 C CA . SER A 1 126 ? 0.996 -6.830 3.662 1.00 93.50 126 SER A CA 1
ATOM 984 C C . SER A 1 126 ? 1.969 -7.496 2.683 1.00 93.50 126 SER A C 1
ATOM 986 O O . SER A 1 126 ? 2.977 -8.086 3.079 1.00 93.50 126 SER A O 1
ATOM 988 N N . ILE A 1 127 ? 1.685 -7.403 1.382 1.00 93.38 127 ILE A N 1
ATOM 989 C CA . ILE A 1 127 ? 2.645 -7.826 0.348 1.00 93.38 127 ILE A CA 1
ATOM 990 C C . ILE A 1 127 ? 3.953 -7.044 0.501 1.00 93.38 127 ILE A C 1
ATOM 992 O O . ILE A 1 127 ? 5.028 -7.612 0.335 1.00 93.38 127 ILE A O 1
ATOM 996 N N . LEU A 1 128 ? 3.876 -5.751 0.825 1.00 94.25 128 LEU A N 1
ATOM 997 C CA . LEU A 1 128 ? 5.059 -4.930 1.043 1.00 94.25 128 LEU A CA 1
ATOM 998 C C . LEU A 1 128 ? 5.910 -5.469 2.197 1.00 94.25 128 LEU A 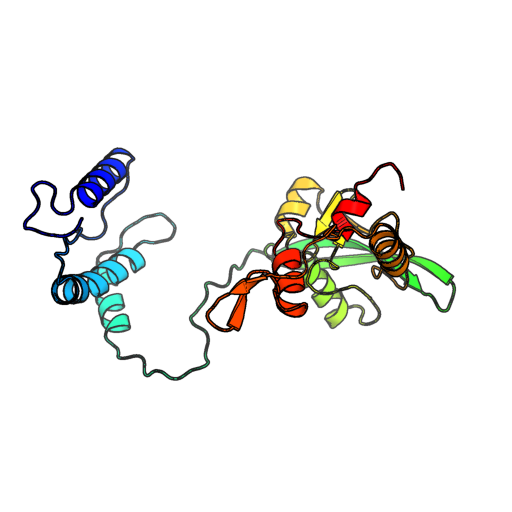C 1
ATOM 1000 O O . LEU A 1 128 ? 7.110 -5.644 2.011 1.00 94.25 128 LEU A O 1
ATOM 1004 N N . ASP A 1 129 ? 5.297 -5.780 3.341 1.00 93.50 129 ASP A N 1
ATOM 1005 C CA . ASP A 1 129 ? 6.020 -6.316 4.505 1.00 93.50 129 ASP A CA 1
ATOM 1006 C C . ASP A 1 129 ? 6.691 -7.656 4.166 1.00 93.50 129 ASP A C 1
ATOM 1008 O O . ASP A 1 129 ? 7.823 -7.920 4.574 1.00 93.50 129 ASP A O 1
ATOM 1012 N N . ALA A 1 130 ? 6.026 -8.486 3.353 1.00 93.25 130 ALA A N 1
ATOM 1013 C CA . ALA A 1 130 ? 6.609 -9.721 2.838 1.00 93.25 130 ALA A CA 1
ATOM 1014 C C . ALA A 1 130 ? 7.828 -9.461 1.944 1.00 93.25 130 ALA A C 1
ATOM 1016 O O . ALA A 1 130 ? 8.874 -10.079 2.130 1.00 93.25 130 ALA A O 1
ATOM 1017 N N . LEU A 1 131 ? 7.723 -8.528 0.994 1.00 94.31 131 LEU A N 1
ATOM 1018 C CA . LEU A 1 131 ? 8.834 -8.161 0.114 1.00 94.31 131 LEU A CA 1
ATOM 1019 C C . LEU A 1 131 ? 10.001 -7.536 0.895 1.00 94.31 131 LEU A C 1
ATOM 1021 O O . LEU A 1 131 ? 11.160 -7.781 0.562 1.00 94.31 131 LEU A O 1
ATOM 1025 N N . GLU A 1 132 ? 9.721 -6.755 1.941 1.00 94.56 132 GLU A N 1
ATOM 1026 C CA . GLU A 1 132 ? 10.739 -6.182 2.827 1.00 94.56 132 GLU A CA 1
ATOM 1027 C C . GLU A 1 132 ? 11.448 -7.250 3.666 1.00 94.56 132 GLU A C 1
ATOM 1029 O O . GLU A 1 132 ? 12.678 -7.219 3.741 1.00 94.56 132 GLU A O 1
ATOM 1034 N N . SER A 1 133 ? 10.722 -8.237 4.202 1.00 93.69 133 SER A N 1
ATOM 1035 C CA . SER A 1 133 ? 11.332 -9.381 4.895 1.00 93.69 133 SER A CA 1
ATOM 1036 C C . SER A 1 133 ? 12.160 -10.245 3.941 1.00 93.69 133 SER A C 1
ATOM 1038 O O . SER A 1 133 ? 13.319 -10.524 4.238 1.00 93.69 133 SER A O 1
ATOM 1040 N N . ILE A 1 134 ? 11.652 -10.573 2.744 1.00 94.31 134 ILE A N 1
ATOM 1041 C CA . ILE A 1 134 ? 12.433 -11.301 1.723 1.00 94.31 134 ILE A CA 1
ATOM 1042 C C . ILE A 1 134 ? 13.715 -10.532 1.390 1.00 94.31 134 ILE A C 1
ATOM 1044 O O . ILE A 1 134 ? 14.792 -11.123 1.318 1.00 94.31 134 ILE A O 1
ATOM 1048 N N . LYS A 1 135 ? 13.629 -9.207 1.231 1.00 94.81 135 LYS A N 1
ATOM 1049 C CA . LYS A 1 135 ? 14.790 -8.369 0.928 1.00 94.81 135 LYS A CA 1
ATOM 1050 C C . LYS A 1 135 ? 15.811 -8.303 2.067 1.00 94.81 135 LYS A C 1
ATOM 1052 O O . LYS A 1 135 ? 17.008 -8.262 1.798 1.00 94.81 135 LYS A O 1
ATOM 1057 N N . SER A 1 136 ? 15.366 -8.225 3.317 1.00 94.75 136 SER A N 1
ATOM 1058 C CA . SER A 1 136 ? 16.266 -8.135 4.472 1.00 94.75 136 SER A CA 1
ATOM 1059 C C . SER A 1 136 ? 16.935 -9.474 4.783 1.00 94.75 136 SER A C 1
ATOM 1061 O O . SER A 1 136 ? 18.133 -9.508 5.058 1.00 94.75 136 SER A O 1
ATOM 1063 N N . ASP A 1 137 ? 16.174 -10.566 4.702 1.00 93.44 137 ASP A N 1
ATOM 1064 C CA . ASP A 1 137 ? 16.570 -11.854 5.276 1.00 93.44 137 ASP A CA 1
ATOM 1065 C C . ASP A 1 137 ? 17.109 -12.840 4.230 1.00 93.44 137 ASP A C 1
ATOM 1067 O O . ASP A 1 137 ? 17.948 -13.680 4.555 1.00 93.44 137 ASP A O 1
ATOM 1071 N N . ILE A 1 138 ? 16.639 -12.754 2.978 1.00 93.00 138 ILE A N 1
ATOM 1072 C CA . ILE A 1 138 ? 16.917 -13.749 1.931 1.00 93.00 138 ILE A CA 1
ATOM 1073 C C . ILE A 1 138 ? 17.730 -13.143 0.784 1.00 93.00 138 ILE A C 1
ATOM 1075 O O . ILE A 1 138 ? 18.834 -13.610 0.505 1.00 93.00 138 ILE A O 1
ATOM 1079 N N . ASP A 1 139 ? 17.207 -12.112 0.111 1.00 92.75 139 ASP A N 1
ATOM 1080 C CA . ASP A 1 139 ? 17.857 -11.505 -1.055 1.00 92.75 139 ASP A CA 1
ATOM 1081 C C . ASP A 1 139 ? 17.849 -9.962 -1.032 1.00 92.75 139 ASP A C 1
ATOM 1083 O O . ASP A 1 139 ? 16.897 -9.320 -1.495 1.00 92.75 139 ASP A O 1
ATOM 1087 N N . PRO A 1 140 ? 18.965 -9.326 -0.628 1.00 93.44 140 PRO A N 1
ATOM 1088 C CA . PRO A 1 140 ? 19.073 -7.872 -0.594 1.00 93.44 140 PRO A CA 1
ATOM 1089 C C . PRO A 1 140 ? 19.099 -7.220 -1.981 1.00 93.44 140 PRO A C 1
ATOM 1091 O O . PRO A 1 140 ? 18.980 -5.993 -2.072 1.00 93.44 140 PRO A O 1
ATOM 1094 N N . THR A 1 141 ? 19.237 -7.978 -3.071 1.00 92.94 141 THR A N 1
ATOM 1095 C CA . THR A 1 141 ? 19.293 -7.428 -4.434 1.00 92.94 141 THR A CA 1
ATOM 1096 C C . THR A 1 141 ? 17.918 -7.075 -5.006 1.00 92.94 141 THR A C 1
ATOM 1098 O O . THR A 1 141 ? 17.848 -6.207 -5.891 1.00 92.94 141 THR A O 1
ATOM 1101 N N . LEU A 1 142 ? 16.847 -7.663 -4.453 1.00 94.62 142 LEU A N 1
ATOM 1102 C CA . LEU A 1 142 ? 15.455 -7.447 -4.848 1.00 94.62 142 LEU A CA 1
ATOM 1103 C C . LEU A 1 142 ? 15.062 -5.968 -4.745 1.00 94.62 142 LEU A C 1
ATOM 1105 O O . LEU A 1 142 ? 15.289 -5.313 -3.724 1.00 94.62 142 LEU A O 1
ATOM 1109 N N . SER A 1 143 ? 14.480 -5.418 -5.808 1.00 94.06 143 SER A N 1
ATOM 1110 C CA . SER A 1 143 ? 14.150 -3.993 -5.906 1.00 94.06 143 SER A CA 1
ATOM 1111 C C . SER A 1 143 ? 12.654 -3.766 -6.135 1.00 94.06 143 SER A C 1
ATOM 1113 O O . SER A 1 143 ? 12.062 -4.289 -7.071 1.00 94.06 143 SER A O 1
ATOM 1115 N N . PHE A 1 144 ? 12.040 -2.937 -5.294 1.00 94.56 144 PHE A N 1
ATOM 1116 C CA . PHE A 1 144 ? 10.638 -2.525 -5.400 1.00 94.56 144 PHE A CA 1
ATOM 1117 C C . PHE A 1 144 ? 10.461 -1.128 -4.796 1.00 94.56 144 PHE A C 1
ATOM 1119 O O . PHE A 1 144 ? 11.350 -0.605 -4.115 1.00 94.56 144 PHE A O 1
ATOM 1126 N N . ARG A 1 145 ? 9.316 -0.495 -5.061 1.00 91.88 145 ARG A N 1
ATOM 1127 C CA . ARG A 1 145 ? 8.944 0.775 -4.427 1.00 91.88 145 ARG A CA 1
ATOM 1128 C C . ARG A 1 145 ? 8.168 0.478 -3.152 1.00 91.88 145 ARG A C 1
ATOM 1130 O O . ARG A 1 145 ? 7.229 -0.303 -3.194 1.00 91.88 145 ARG A O 1
ATOM 1137 N N . ARG A 1 146 ? 8.579 1.096 -2.041 1.00 84.06 146 ARG A N 1
ATOM 1138 C CA . ARG A 1 146 ? 8.066 0.769 -0.704 1.00 84.06 146 ARG A CA 1
ATOM 1139 C C . ARG A 1 146 ? 6.602 1.166 -0.530 1.00 84.06 146 ARG A C 1
ATOM 1141 O O . ARG A 1 146 ? 5.708 0.352 -0.684 1.00 84.06 146 ARG A O 1
ATOM 1148 N N . SER A 1 147 ? 6.344 2.436 -0.247 1.00 81.00 147 SER A N 1
ATOM 1149 C CA . SER A 1 147 ? 5.015 2.899 0.153 1.00 81.00 147 SER A CA 1
ATOM 1150 C C . SER A 1 147 ? 4.507 4.028 -0.741 1.00 81.00 147 SER A C 1
ATOM 1152 O O . SER A 1 147 ? 5.287 4.730 -1.395 1.00 81.00 147 SER A O 1
ATOM 1154 N N . GLY A 1 148 ? 3.185 4.201 -0.762 1.00 82.31 148 GLY A N 1
ATOM 1155 C CA . GLY A 1 148 ? 2.504 5.281 -1.465 1.00 82.31 148 GLY A CA 1
ATOM 1156 C C . GLY A 1 148 ? 1.923 4.864 -2.819 1.00 82.31 148 GLY A C 1
ATOM 1157 O O . GLY A 1 148 ? 1.819 3.681 -3.120 1.00 82.31 148 GLY A O 1
ATOM 1158 N N . PRO A 1 149 ? 1.544 5.822 -3.680 1.00 81.38 149 PRO A N 1
ATOM 1159 C CA . PRO A 1 149 ? 0.829 5.538 -4.931 1.00 81.38 149 PRO A CA 1
ATOM 1160 C C . PRO A 1 149 ? 1.647 4.720 -5.943 1.00 81.38 149 PRO A C 1
ATOM 1162 O O . PRO A 1 149 ? 1.133 4.299 -6.971 1.00 81.38 149 PRO A O 1
ATOM 1165 N N . LEU A 1 150 ? 2.932 4.496 -5.682 1.00 85.88 150 LEU A N 1
ATOM 1166 C CA . LEU A 1 150 ? 3.854 3.816 -6.582 1.00 85.88 150 LEU A CA 1
ATOM 1167 C C . LEU A 1 150 ? 4.184 2.383 -6.137 1.00 85.88 150 LEU A C 1
ATOM 1169 O O . LEU A 1 150 ? 5.024 1.755 -6.772 1.00 85.88 150 LEU A O 1
ATOM 1173 N N . SER A 1 151 ? 3.547 1.886 -5.072 1.00 89.56 151 SER A N 1
ATOM 1174 C CA . SER A 1 151 ? 3.680 0.517 -4.542 1.00 89.56 151 SER A CA 1
ATOM 1175 C C . SER A 1 151 ? 2.867 -0.527 -5.328 1.00 89.56 151 SER A C 1
ATOM 1177 O O . SER A 1 151 ? 2.666 -1.647 -4.859 1.00 89.56 151 SER A O 1
ATOM 1179 N N . GLY A 1 152 ? 2.320 -0.156 -6.488 1.00 91.06 152 GLY A N 1
ATOM 1180 C CA . GLY A 1 152 ? 1.478 -1.043 -7.282 1.00 91.06 152 GLY A CA 1
ATOM 1181 C C . GLY A 1 152 ? 2.246 -2.216 -7.867 1.00 91.06 152 GLY A C 1
ATOM 1182 O O . GLY A 1 152 ? 3.343 -2.034 -8.392 1.00 91.06 152 GLY A O 1
ATOM 1183 N N . VAL A 1 153 ? 1.637 -3.395 -7.799 1.00 93.62 153 VAL A N 1
ATOM 1184 C CA . VAL A 1 153 ? 2.140 -4.649 -8.369 1.00 93.62 153 VAL A CA 1
ATOM 1185 C C . VAL A 1 153 ? 0.970 -5.477 -8.894 1.00 93.62 153 VAL A C 1
ATOM 1187 O O . VAL A 1 153 ? -0.175 -5.276 -8.486 1.00 93.62 153 VAL A O 1
ATOM 1190 N N . ILE A 1 154 ? 1.247 -6.422 -9.784 1.00 93.25 154 ILE A N 1
ATOM 1191 C CA . ILE A 1 154 ? 0.307 -7.490 -10.119 1.00 93.25 154 ILE A CA 1
ATOM 1192 C C . ILE A 1 154 ? 0.547 -8.660 -9.166 1.00 93.25 154 ILE A C 1
ATOM 1194 O O . ILE A 1 154 ? 1.689 -9.064 -8.971 1.00 93.25 154 ILE A O 1
ATOM 1198 N N . VAL A 1 155 ? -0.529 -9.238 -8.631 1.00 92.69 155 VAL A N 1
ATOM 1199 C CA . VAL A 1 155 ? -0.514 -10.535 -7.945 1.00 92.69 155 VAL A CA 1
ATOM 1200 C C . VAL A 1 155 ? -1.512 -11.469 -8.619 1.00 92.69 155 VAL A C 1
ATOM 1202 O O . VAL A 1 155 ? -2.707 -11.184 -8.629 1.00 92.69 155 VAL A O 1
ATOM 1205 N N . ASN A 1 156 ? -1.037 -12.581 -9.187 1.00 91.12 156 ASN A N 1
ATOM 1206 C CA . ASN A 1 156 ? -1.862 -13.580 -9.890 1.00 91.12 156 ASN A CA 1
ATOM 1207 C C . ASN A 1 156 ? -2.843 -12.966 -10.914 1.00 91.12 156 ASN A C 1
ATOM 1209 O O . ASN A 1 156 ? -3.983 -13.404 -11.043 1.00 91.12 156 ASN A O 1
ATOM 1213 N N . GLY A 1 157 ? -2.403 -11.929 -11.634 1.00 87.00 157 GLY A N 1
ATOM 1214 C CA . GLY A 1 157 ? -3.204 -11.216 -12.637 1.00 87.00 157 GLY A CA 1
ATOM 1215 C C . GLY A 1 157 ? -4.070 -10.070 -12.096 1.00 87.00 157 GLY A C 1
ATOM 1216 O O . GLY A 1 157 ? -4.607 -9.304 -12.890 1.00 87.00 157 GLY A O 1
ATOM 1217 N N . ALA A 1 158 ? -4.180 -9.895 -10.776 1.00 88.38 158 ALA A N 1
ATOM 1218 C CA . ALA A 1 158 ? -4.889 -8.769 -10.170 1.00 88.38 158 ALA A CA 1
ATOM 1219 C C . ALA A 1 158 ? -3.930 -7.613 -9.851 1.00 88.38 158 ALA A C 1
ATOM 1221 O O . ALA A 1 158 ? -2.905 -7.811 -9.199 1.00 88.38 158 ALA A O 1
ATOM 1222 N N . VAL A 1 159 ? -4.272 -6.392 -10.266 1.00 90.69 159 VAL A N 1
ATOM 1223 C CA . VAL A 1 159 ? -3.485 -5.191 -9.949 1.00 90.69 159 VAL A CA 1
ATOM 1224 C C . VAL A 1 159 ? -3.823 -4.724 -8.532 1.00 90.69 159 VAL A C 1
ATOM 1226 O O . VAL A 1 159 ? -4.947 -4.313 -8.244 1.00 90.69 159 VAL A O 1
ATOM 1229 N N . VAL A 1 160 ? -2.841 -4.741 -7.638 1.00 91.00 160 VAL A N 1
ATOM 1230 C CA . VAL A 1 160 ? -3.037 -4.447 -6.215 1.00 91.00 160 VAL A CA 1
ATOM 1231 C C . VAL A 1 160 ? -1.988 -3.480 -5.680 1.00 91.00 160 VAL A C 1
ATOM 1233 O O . VAL A 1 160 ? -0.898 -3.313 -6.229 1.00 91.00 160 VAL A O 1
ATOM 1236 N N . ARG A 1 161 ? -2.319 -2.821 -4.568 1.00 91.56 161 ARG A N 1
ATOM 1237 C CA . ARG A 1 161 ? -1.373 -2.000 -3.808 1.00 91.56 161 ARG A CA 1
ATOM 1238 C C . ARG A 1 161 ? -0.626 -2.864 -2.806 1.00 91.56 161 ARG A C 1
ATOM 1240 O O . ARG A 1 161 ? -1.250 -3.385 -1.877 1.00 91.56 161 ARG A O 1
ATOM 1247 N N . ALA A 1 162 ? 0.692 -2.986 -2.960 1.00 91.44 162 ALA A N 1
ATOM 1248 C CA . ALA A 1 162 ? 1.488 -3.860 -2.101 1.00 91.44 162 ALA A CA 1
ATOM 1249 C C . ALA A 1 162 ? 1.414 -3.463 -0.618 1.00 91.44 162 ALA A C 1
ATOM 1251 O O . ALA A 1 162 ? 1.384 -4.326 0.252 1.00 91.44 162 ALA A O 1
ATOM 1252 N N . ASP A 1 163 ? 1.312 -2.163 -0.338 1.00 89.94 163 ASP A N 1
ATOM 1253 C CA . ASP A 1 163 ? 1.319 -1.586 1.009 1.00 89.94 163 ASP A CA 1
ATOM 1254 C C . ASP A 1 163 ? -0.000 -1.738 1.781 1.00 89.94 163 ASP A C 1
ATOM 1256 O O . ASP A 1 163 ? -0.034 -1.517 2.987 1.00 89.94 163 ASP A O 1
ATOM 1260 N N . ARG A 1 164 ? -1.101 -2.091 1.107 1.00 88.19 164 ARG A N 1
ATOM 1261 C CA . ARG A 1 164 ? -2.435 -2.199 1.735 1.00 88.19 164 ARG A CA 1
ATOM 1262 C C . ARG A 1 164 ? -3.074 -3.570 1.614 1.00 88.19 164 ARG A C 1
ATOM 1264 O O . ARG A 1 164 ? -4.045 -3.864 2.308 1.00 88.19 164 ARG A O 1
ATOM 1271 N N . THR A 1 165 ? -2.549 -4.405 0.732 1.00 90.19 165 THR A N 1
ATOM 1272 C CA . THR A 1 165 ? -3.128 -5.717 0.460 1.00 90.19 165 THR A CA 1
ATOM 1273 C C . THR A 1 165 ? -2.528 -6.736 1.416 1.00 90.19 165 THR A C 1
ATOM 1275 O O . THR A 1 165 ? -1.319 -6.960 1.405 1.00 90.19 165 THR A O 1
ATOM 1278 N N . ARG A 1 166 ? -3.372 -7.349 2.250 1.00 92.50 166 ARG A N 1
ATOM 1279 C CA . ARG A 1 166 ? -2.956 -8.356 3.236 1.00 92.50 166 ARG A CA 1
ATOM 1280 C C . ARG A 1 166 ? -2.731 -9.711 2.573 1.00 92.50 166 ARG A C 1
ATOM 1282 O O . ARG A 1 166 ? -3.547 -10.145 1.759 1.00 92.50 166 ARG A O 1
ATOM 1289 N N . LEU A 1 167 ? -1.696 -10.426 3.008 1.00 90.62 167 LEU A N 1
ATOM 1290 C CA . LEU A 1 167 ? -1.386 -11.772 2.519 1.00 90.62 167 LEU A CA 1
ATOM 1291 C C . LEU A 1 167 ? -2.537 -12.753 2.752 1.00 90.62 167 LEU A C 1
ATOM 1293 O O . LEU A 1 167 ? -2.887 -13.494 1.842 1.00 90.62 167 LEU A O 1
ATOM 1297 N N . LEU A 1 168 ? -3.169 -12.741 3.934 1.00 90.31 168 LEU A N 1
ATOM 1298 C CA . LEU A 1 168 ? -4.273 -13.665 4.225 1.00 90.31 168 LEU A CA 1
ATOM 1299 C C . LEU A 1 168 ? -5.437 -13.521 3.234 1.00 90.31 168 LEU A C 1
ATOM 1301 O O . LEU A 1 168 ? -6.055 -14.521 2.876 1.00 90.31 168 LEU A O 1
ATOM 1305 N N . ASP A 1 169 ? -5.753 -12.295 2.816 1.00 89.81 169 ASP A N 1
ATOM 1306 C CA . ASP A 1 169 ? -6.864 -12.057 1.894 1.00 89.81 169 ASP A CA 1
ATOM 1307 C C . ASP A 1 169 ? -6.527 -12.610 0.504 1.00 89.81 169 ASP A C 1
ATOM 1309 O O . ASP A 1 169 ? -7.359 -13.270 -0.112 1.00 89.81 169 ASP A O 1
ATOM 1313 N N . LEU A 1 170 ? -5.279 -12.439 0.058 1.00 87.50 170 LEU A N 1
ATOM 1314 C CA . LEU A 1 170 ? -4.802 -13.013 -1.199 1.00 87.50 170 LEU A CA 1
ATOM 1315 C C . LEU A 1 170 ? -4.723 -14.533 -1.163 1.00 87.50 170 LEU A C 1
ATOM 1317 O O . LEU A 1 170 ? -5.165 -15.169 -2.110 1.00 87.50 170 LEU A O 1
ATOM 1321 N N . VAL A 1 171 ? -4.222 -15.126 -0.080 1.00 89.19 171 VAL A N 1
ATOM 1322 C CA . VAL A 1 171 ? -4.120 -16.588 0.028 1.00 89.19 171 VAL A CA 1
ATOM 1323 C C . VAL A 1 171 ? -5.502 -17.239 -0.021 1.00 89.19 171 VAL A C 1
ATOM 1325 O O . VAL A 1 171 ? -5.685 -18.273 -0.658 1.00 89.19 171 VAL A O 1
ATOM 1328 N N . LYS A 1 172 ? -6.511 -16.604 0.584 1.00 88.12 172 LYS A N 1
ATOM 1329 C CA . LYS A 1 172 ? -7.904 -17.066 0.499 1.00 88.12 172 LYS A CA 1
ATOM 1330 C C . LYS A 1 172 ? -8.482 -16.987 -0.915 1.00 88.12 172 LYS A C 1
ATOM 1332 O O . LYS A 1 172 ? -9.307 -17.825 -1.262 1.00 88.12 172 LYS A O 1
ATOM 1337 N N . LEU A 1 173 ? -8.100 -15.975 -1.693 1.00 86.69 173 LEU A N 1
ATOM 1338 C CA . LEU A 1 173 ? -8.627 -15.743 -3.042 1.00 86.69 173 LEU A CA 1
ATOM 1339 C C . LEU A 1 173 ? -7.889 -16.556 -4.113 1.00 86.69 173 LEU A C 1
ATOM 1341 O O . LEU A 1 173 ? -8.513 -17.076 -5.033 1.00 86.69 173 LEU A O 1
ATOM 1345 N N . CYS A 1 174 ? -6.570 -16.651 -3.989 1.00 83.38 174 CYS A N 1
ATOM 1346 C CA . CYS A 1 174 ? -5.664 -17.085 -5.044 1.00 83.38 174 CYS A CA 1
ATOM 1347 C C . CYS A 1 174 ? -4.890 -18.373 -4.709 1.00 83.38 174 CYS A C 1
ATOM 1349 O O . CYS A 1 174 ? -4.220 -18.913 -5.587 1.00 83.38 174 CYS A O 1
ATOM 1351 N N . GLY A 1 175 ? -4.975 -18.870 -3.470 1.00 88.00 175 GLY A N 1
ATOM 1352 C CA . GLY A 1 175 ? -4.212 -20.021 -2.983 1.00 88.00 175 GLY A CA 1
ATOM 1353 C C . GLY A 1 175 ? -2.852 -19.650 -2.383 1.00 88.00 175 GLY A C 1
ATOM 1354 O O . GLY A 1 175 ? -2.529 -18.484 -2.179 1.00 88.00 175 GLY A O 1
ATOM 1355 N N . GLU A 1 176 ? -2.041 -20.661 -2.074 1.00 90.19 176 GLU A N 1
ATOM 1356 C CA . GLU A 1 176 ? -0.762 -20.498 -1.357 1.00 90.19 176 GLU A CA 1
ATOM 1357 C C . GLU A 1 176 ? 0.401 -20.027 -2.251 1.00 90.19 176 GLU A C 1
ATOM 1359 O O . GLU A 1 176 ? 1.472 -19.701 -1.740 1.00 90.19 176 GLU A O 1
ATOM 1364 N N . VAL A 1 177 ? 0.193 -19.965 -3.573 1.00 93.38 177 VAL A N 1
ATOM 1365 C CA . VAL A 1 177 ? 1.198 -19.535 -4.556 1.00 93.38 177 VAL A CA 1
ATOM 1366 C C . VAL A 1 177 ? 0.840 -18.152 -5.096 1.00 93.38 177 VAL A C 1
ATOM 1368 O O . VAL A 1 177 ? -0.210 -17.967 -5.715 1.00 93.38 177 VAL A O 1
ATOM 1371 N N . LEU A 1 178 ? 1.724 -17.180 -4.875 1.00 93.88 178 LEU A N 1
ATOM 1372 C CA . LEU A 1 178 ? 1.556 -15.788 -5.287 1.00 93.88 178 LEU A CA 1
ATOM 1373 C C . LEU A 1 178 ? 2.632 -15.401 -6.314 1.00 93.88 178 LEU A C 1
ATOM 1375 O O . LEU A 1 178 ? 3.789 -15.189 -5.960 1.00 93.88 178 LEU A O 1
ATOM 1379 N N . ASN A 1 179 ? 2.239 -15.269 -7.579 1.00 95.06 179 ASN A N 1
ATOM 1380 C CA . ASN A 1 179 ? 3.044 -14.722 -8.670 1.00 95.06 179 ASN A CA 1
ATOM 1381 C C . ASN A 1 179 ? 2.954 -13.191 -8.667 1.00 95.06 179 ASN A C 1
ATOM 1383 O O . ASN A 1 179 ? 1.879 -12.631 -8.903 1.00 95.06 179 ASN A O 1
ATOM 1387 N N . ILE A 1 180 ? 4.079 -12.532 -8.384 1.00 95.38 180 ILE A N 1
ATOM 1388 C CA . ILE A 1 180 ? 4.220 -11.082 -8.264 1.00 95.38 180 ILE A CA 1
ATOM 1389 C C . ILE A 1 180 ? 4.957 -10.532 -9.486 1.00 95.38 180 ILE A C 1
ATOM 1391 O O . ILE A 1 180 ? 6.122 -10.852 -9.734 1.00 95.38 180 ILE A O 1
ATOM 1395 N N . GLU A 1 181 ? 4.291 -9.637 -10.209 1.00 95.12 181 GLU A N 1
ATOM 1396 C CA . GLU A 1 181 ? 4.789 -9.027 -11.442 1.00 95.12 181 GLU A CA 1
ATOM 1397 C C . GLU A 1 181 ? 4.721 -7.486 -11.367 1.00 95.12 181 GLU A C 1
ATOM 1399 O O . GLU A 1 181 ? 3.919 -6.927 -10.606 1.00 95.12 181 GLU A O 1
ATOM 1404 N N . PRO A 1 182 ? 5.579 -6.757 -12.107 1.00 94.12 182 PRO A N 1
ATOM 1405 C CA . PRO A 1 182 ? 5.502 -5.299 -12.186 1.00 94.12 182 PRO A CA 1
ATOM 1406 C C . PRO A 1 182 ? 4.197 -4.844 -12.857 1.00 94.12 182 PRO A C 1
ATOM 1408 O O . PRO A 1 182 ? 3.562 -5.601 -13.587 1.00 94.12 182 PRO A O 1
ATOM 1411 N N . LEU A 1 183 ? 3.805 -3.583 -12.636 1.00 92.25 183 LEU A N 1
ATOM 1412 C CA . LEU A 1 183 ? 2.606 -3.023 -13.271 1.00 92.25 183 LEU A CA 1
ATOM 1413 C C . LEU A 1 183 ? 2.687 -3.088 -14.809 1.00 92.25 183 LEU A C 1
ATOM 1415 O O . LEU A 1 183 ? 3.722 -2.724 -15.379 1.00 92.25 183 LEU A O 1
ATOM 1419 N N . PRO A 1 184 ? 1.588 -3.464 -15.484 1.00 89.50 184 PRO A N 1
ATOM 1420 C CA . PRO A 1 184 ? 1.529 -3.539 -16.933 1.00 89.50 184 PRO A CA 1
ATOM 1421 C C . PRO A 1 184 ? 1.473 -2.130 -17.533 1.00 89.50 184 PRO A C 1
ATOM 1423 O O . PRO A 1 184 ? 1.061 -1.167 -16.882 1.00 89.50 184 PRO A O 1
ATOM 1426 N N . GLY A 1 185 ? 1.912 -2.003 -18.785 1.00 86.56 185 GLY A N 1
ATOM 1427 C CA . GLY A 1 185 ? 1.899 -0.725 -19.501 1.00 86.56 185 GLY A CA 1
ATOM 1428 C C . GLY A 1 185 ? 3.052 0.228 -19.180 1.00 86.56 185 GLY A C 1
ATOM 1429 O O . GLY A 1 185 ? 3.114 1.336 -19.714 1.00 86.56 185 GLY A O 1
ATOM 1430 N N . TYR A 1 186 ? 3.991 -0.198 -18.336 1.00 89.88 186 TYR A N 1
ATOM 1431 C CA . TYR A 1 186 ? 5.177 0.570 -17.982 1.00 89.88 186 TYR A CA 1
ATOM 1432 C C . TYR A 1 186 ? 6.459 -0.178 -18.338 1.00 89.88 186 TYR A C 1
ATOM 1434 O O . TYR A 1 186 ? 6.527 -1.402 -18.296 1.00 89.88 186 TYR A O 1
ATOM 1442 N N . GLU A 1 187 ? 7.515 0.576 -18.640 1.00 90.81 187 GLU A N 1
ATOM 1443 C CA . GLU A 1 187 ? 8.849 0.004 -18.815 1.00 90.81 187 GLU A CA 1
ATOM 1444 C C . GLU A 1 187 ? 9.427 -0.403 -17.458 1.00 90.81 187 GLU A C 1
ATOM 1446 O O . GLU A 1 187 ? 9.482 0.407 -16.523 1.00 90.81 187 GLU A O 1
ATOM 1451 N N . VAL A 1 188 ? 9.895 -1.645 -17.360 1.00 93.38 188 VAL A N 1
ATOM 1452 C CA . VAL A 1 188 ? 10.552 -2.149 -16.155 1.00 93.38 188 VAL A CA 1
ATOM 1453 C C . VAL A 1 188 ? 11.991 -1.637 -16.100 1.00 93.38 188 VAL A C 1
ATOM 1455 O O . VAL A 1 188 ? 12.779 -1.834 -17.020 1.00 93.38 188 VAL A O 1
ATOM 1458 N N . VAL A 1 189 ? 12.341 -0.971 -15.000 1.00 93.31 189 VAL A N 1
ATOM 1459 C CA . VAL A 1 189 ? 13.690 -0.447 -14.745 1.00 93.31 189 VAL A CA 1
ATOM 1460 C C . VAL A 1 189 ? 14.559 -1.510 -14.079 1.00 93.31 189 VAL A C 1
ATOM 1462 O O . VAL A 1 189 ? 15.701 -1.709 -14.486 1.00 93.31 189 VAL A O 1
ATOM 1465 N N . LYS A 1 190 ? 14.036 -2.171 -13.040 1.00 93.38 190 LYS A N 1
ATOM 1466 C CA . LYS A 1 190 ? 14.712 -3.246 -12.300 1.00 93.38 190 LYS A CA 1
ATOM 1467 C C . LYS A 1 190 ? 13.704 -4.001 -11.436 1.00 93.38 190 LYS A C 1
ATOM 1469 O O . LYS A 1 190 ? 13.015 -3.357 -10.651 1.00 93.38 190 LYS A O 1
ATOM 1474 N N . ASP A 1 191 ? 13.683 -5.329 -11.518 1.00 94.69 191 ASP A N 1
ATOM 1475 C CA . ASP A 1 191 ? 12.756 -6.189 -10.764 1.00 94.69 191 ASP A CA 1
ATOM 1476 C C . ASP A 1 191 ? 11.300 -5.669 -10.838 1.00 94.69 191 ASP A C 1
ATOM 1478 O O . ASP A 1 191 ? 10.737 -5.582 -11.926 1.00 94.69 191 ASP A O 1
ATOM 1482 N N . LEU A 1 192 ? 10.706 -5.252 -9.713 1.00 94.38 192 LEU A N 1
ATOM 1483 C CA . LEU A 1 192 ? 9.336 -4.722 -9.644 1.00 94.38 192 LEU A CA 1
ATOM 1484 C C . LEU A 1 192 ? 9.261 -3.193 -9.830 1.00 94.38 192 LEU A C 1
ATOM 1486 O O . LEU A 1 192 ? 8.194 -2.588 -9.721 1.00 94.38 192 LEU A O 1
ATOM 1490 N N . VAL A 1 193 ? 10.388 -2.522 -10.078 1.00 94.12 193 VAL A N 1
ATOM 1491 C CA . VAL A 1 193 ? 10.448 -1.067 -10.252 1.00 94.12 193 VAL A CA 1
ATOM 1492 C C . VAL A 1 193 ? 10.141 -0.691 -11.694 1.00 94.12 193 VAL A C 1
ATOM 1494 O O . VAL A 1 193 ? 10.926 -0.959 -12.601 1.00 94.12 193 VAL A O 1
ATOM 1497 N N . ILE A 1 194 ? 9.045 0.040 -11.879 1.00 92.25 194 ILE A N 1
ATOM 1498 C CA . ILE A 1 194 ? 8.626 0.596 -13.169 1.00 92.25 194 ILE A CA 1
ATOM 1499 C C . ILE A 1 194 ? 9.059 2.059 -13.373 1.00 92.25 194 ILE A C 1
ATOM 1501 O O . ILE A 1 194 ? 9.272 2.821 -12.419 1.00 92.25 194 ILE A O 1
ATOM 1505 N N . SER A 1 195 ? 9.161 2.478 -14.634 1.00 92.12 195 SER A N 1
ATOM 1506 C CA . SER A 1 195 ? 9.408 3.863 -15.048 1.00 92.12 195 SER A CA 1
ATOM 1507 C C . SER A 1 195 ? 8.098 4.642 -15.180 1.00 92.12 195 SER A C 1
ATOM 1509 O O . SER A 1 195 ? 7.242 4.297 -15.985 1.00 92.12 195 SER A O 1
ATOM 1511 N N . THR A 1 196 ? 7.948 5.753 -14.451 1.00 89.56 196 THR A N 1
ATOM 1512 C CA . THR A 1 196 ? 6.748 6.616 -14.530 1.00 89.56 196 THR A CA 1
ATOM 1513 C C . THR A 1 196 ? 6.877 7.756 -15.539 1.00 89.56 196 THR A C 1
ATOM 1515 O O . THR A 1 196 ? 5.921 8.499 -15.752 1.00 89.56 196 THR A O 1
ATOM 1518 N N . LYS A 1 197 ? 8.040 7.895 -16.192 1.00 90.38 197 LYS A N 1
ATOM 1519 C CA . LYS A 1 197 ? 8.352 9.040 -17.063 1.00 90.38 197 LYS A CA 1
ATOM 1520 C C . LYS A 1 197 ? 7.347 9.202 -18.199 1.00 90.38 197 LYS A C 1
ATOM 1522 O O . LYS A 1 197 ? 6.894 10.312 -18.456 1.00 90.38 197 LYS A O 1
ATOM 1527 N N . ASN A 1 198 ? 6.979 8.104 -18.858 1.00 87.31 198 ASN A N 1
ATOM 1528 C CA . ASN A 1 198 ? 6.042 8.148 -19.979 1.00 87.31 198 ASN A CA 1
ATOM 1529 C C . ASN A 1 198 ? 4.668 8.651 -19.528 1.00 87.31 198 ASN A C 1
ATOM 1531 O O . ASN A 1 198 ? 4.114 9.544 -20.167 1.00 87.31 198 ASN A O 1
ATOM 1535 N N . TYR A 1 199 ? 4.163 8.161 -18.396 1.00 87.81 199 TYR A N 1
ATOM 1536 C CA . TYR A 1 199 ? 2.902 8.626 -17.822 1.00 87.81 199 TYR A CA 1
ATOM 1537 C C . TYR A 1 199 ? 2.949 10.115 -17.460 1.00 87.81 199 TYR A C 1
ATOM 1539 O O . TYR A 1 199 ? 2.074 10.879 -17.867 1.00 87.81 199 TYR A O 1
ATOM 1547 N N . ASP A 1 200 ? 4.000 10.555 -16.765 1.00 86.56 200 ASP A N 1
ATOM 1548 C CA . ASP A 1 200 ? 4.142 11.957 -16.362 1.00 86.56 200 ASP A CA 1
ATOM 1549 C C . ASP A 1 200 ? 4.264 12.901 -17.565 1.00 86.56 200 ASP A C 1
ATOM 1551 O O . ASP A 1 200 ? 3.636 13.962 -17.580 1.00 86.56 200 ASP A O 1
ATOM 1555 N N . ASN A 1 201 ? 4.984 12.492 -18.612 1.00 89.38 201 ASN A N 1
ATOM 1556 C CA . ASN A 1 201 ? 5.106 13.257 -19.851 1.00 89.38 201 ASN A CA 1
ATOM 1557 C C . ASN A 1 201 ? 3.756 13.410 -20.567 1.00 89.38 201 ASN A C 1
ATOM 1559 O O . ASN A 1 201 ? 3.419 14.506 -21.018 1.00 89.38 201 ASN A O 1
ATOM 1563 N N . HIS A 1 202 ? 2.963 12.339 -20.670 1.00 86.94 202 HIS A N 1
ATOM 1564 C CA . HIS A 1 202 ? 1.636 12.402 -21.291 1.00 86.94 202 HIS A CA 1
ATOM 1565 C C . HIS A 1 202 ? 0.662 13.238 -20.462 1.00 86.94 202 HIS A C 1
ATOM 1567 O O . HIS A 1 202 ? -0.028 14.096 -21.015 1.00 86.94 202 HIS A O 1
ATOM 1573 N N . ARG A 1 203 ? 0.670 13.065 -19.136 1.00 85.44 203 ARG A N 1
ATOM 1574 C CA . ARG A 1 203 ? -0.129 13.867 -18.206 1.00 85.44 203 ARG A CA 1
ATOM 1575 C C . ARG A 1 203 ? 0.217 15.354 -18.294 1.00 85.44 203 ARG A C 1
ATOM 1577 O O . ARG A 1 203 ? -0.677 16.184 -18.348 1.00 85.44 203 ARG A O 1
ATOM 1584 N N . ALA A 1 204 ? 1.496 15.720 -18.343 1.00 84.69 204 ALA A N 1
ATOM 1585 C CA . ALA A 1 204 ? 1.891 17.122 -18.480 1.00 84.69 204 ALA A CA 1
ATOM 1586 C C . ALA A 1 204 ? 1.463 17.711 -19.838 1.00 84.69 204 ALA A C 1
ATOM 1588 O O . ALA A 1 204 ? 1.036 18.864 -19.913 1.00 84.69 204 ALA A O 1
ATOM 1589 N N . ARG A 1 205 ? 1.531 16.914 -20.914 1.00 89.06 205 ARG A N 1
ATOM 1590 C CA . ARG A 1 205 ? 1.120 17.330 -22.265 1.00 89.06 205 ARG A CA 1
ATOM 1591 C C . ARG A 1 205 ? -0.384 17.559 -22.393 1.00 89.06 205 ARG A C 1
ATOM 1593 O O . ARG A 1 205 ? -0.773 18.459 -23.134 1.00 89.06 205 ARG A O 1
ATOM 1600 N N . SER A 1 206 ? -1.213 16.785 -21.692 1.00 86.06 206 SER A N 1
ATOM 1601 C CA . SER A 1 206 ? -2.673 16.942 -21.732 1.00 86.06 206 SER A CA 1
ATOM 1602 C C . SER A 1 206 ? -3.186 18.148 -20.944 1.00 86.06 206 SER A C 1
ATOM 1604 O O . SER A 1 206 ? -4.349 18.505 -21.100 1.00 86.06 206 SER A O 1
ATOM 1606 N N . LYS A 1 207 ? -2.327 18.806 -20.147 1.00 82.88 207 LYS A N 1
ATOM 1607 C CA . LYS A 1 207 ? -2.668 19.974 -19.316 1.00 82.88 207 LYS A CA 1
ATOM 1608 C C . LYS A 1 207 ? -3.958 19.755 -18.501 1.00 82.88 207 LYS A C 1
ATOM 1610 O O . LYS A 1 207 ? -4.909 20.514 -18.661 1.00 82.88 207 LYS A O 1
ATOM 1615 N N . PRO A 1 208 ? -4.011 18.749 -17.607 1.00 78.31 208 PRO A N 1
ATOM 1616 C CA . PRO A 1 208 ? -5.212 18.391 -16.845 1.00 78.31 208 PRO A CA 1
ATOM 1617 C C . PRO A 1 208 ? -5.597 19.415 -15.762 1.00 78.31 208 PRO A C 1
ATOM 1619 O O . PRO A 1 208 ? -6.435 19.129 -14.913 1.00 78.31 208 PRO A O 1
ATOM 1622 N N . TRP A 1 209 ? -4.972 20.591 -15.747 1.00 75.06 209 TRP A N 1
ATOM 1623 C CA . TRP A 1 209 ? -5.268 21.673 -14.820 1.00 75.06 209 TRP A CA 1
ATOM 1624 C C . TRP A 1 209 ? -6.148 22.730 -15.485 1.00 75.06 209 TRP A C 1
ATOM 1626 O O . TRP A 1 209 ? -6.054 23.002 -16.683 1.00 75.06 209 TRP A O 1
ATOM 1636 N N . MET A 1 210 ? -7.002 23.356 -14.678 1.00 72.25 210 MET A N 1
ATOM 1637 C CA . MET A 1 210 ? -7.892 24.423 -15.122 1.00 72.25 210 MET A CA 1
ATOM 1638 C C . MET A 1 210 ? -7.078 25.635 -15.597 1.00 72.25 210 MET A C 1
ATOM 1640 O O . MET A 1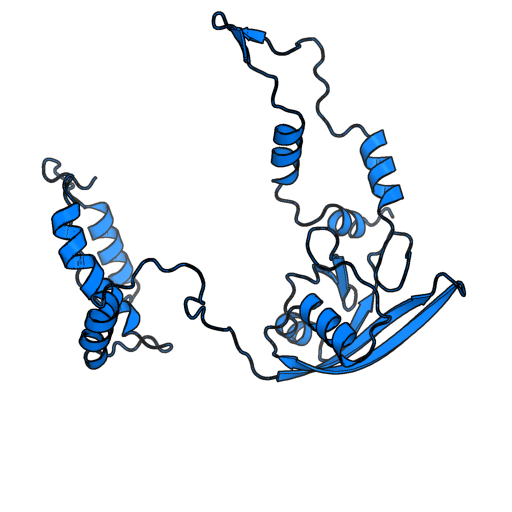 210 ? -6.241 26.161 -14.864 1.00 72.25 210 MET A O 1
ATOM 1644 N N . VAL A 1 211 ? -7.323 26.076 -16.835 1.00 70.19 211 VAL A N 1
ATOM 1645 C CA . VAL A 1 211 ? -6.743 27.304 -17.397 1.00 70.19 211 VAL A CA 1
ATOM 1646 C C . VAL A 1 211 ? -7.845 28.369 -17.445 1.00 70.19 211 VAL A C 1
ATOM 1648 O O . VAL A 1 211 ? -8.772 28.235 -18.248 1.00 70.19 211 VAL A O 1
ATOM 1651 N N . PRO A 1 212 ? -7.804 29.411 -16.594 1.00 68.62 212 PRO A N 1
ATOM 1652 C CA . PRO A 1 212 ? -8.831 30.448 -16.590 1.00 68.62 212 PRO A CA 1
ATOM 1653 C C . PRO A 1 212 ? -8.747 31.313 -17.858 1.00 68.62 212 PRO A C 1
ATOM 1655 O O . PRO A 1 212 ? -7.662 31.687 -18.293 1.00 68.62 212 PRO A O 1
ATOM 1658 N N . ALA A 1 213 ? -9.902 31.657 -18.441 1.00 65.69 213 ALA A N 1
ATOM 1659 C CA . ALA A 1 213 ? -9.974 32.374 -19.720 1.00 65.69 213 ALA A CA 1
ATOM 1660 C C . ALA A 1 213 ? -9.628 33.874 -19.627 1.00 65.69 213 ALA A C 1
ATOM 1662 O O . ALA A 1 213 ? -9.003 34.417 -20.532 1.00 65.69 213 ALA A O 1
ATOM 1663 N N . THR A 1 214 ? -10.056 34.564 -18.564 1.00 59.22 214 THR A N 1
ATOM 1664 C CA . THR A 1 214 ? -10.013 36.045 -18.508 1.00 59.22 214 THR A CA 1
ATOM 1665 C C . THR A 1 214 ? -9.828 36.644 -17.112 1.00 59.22 214 THR A C 1
ATOM 1667 O O . THR A 1 214 ? -9.695 37.861 -16.995 1.00 59.22 214 THR A O 1
ATOM 1670 N N . ARG A 1 215 ? -9.819 35.844 -16.039 1.00 51.59 215 ARG A N 1
ATOM 1671 C CA . ARG A 1 215 ? -9.798 36.356 -14.660 1.00 51.59 215 ARG A CA 1
ATOM 1672 C C . ARG A 1 215 ? -8.578 35.828 -13.908 1.00 51.59 215 ARG A C 1
ATOM 1674 O O . ARG A 1 215 ? -8.596 34.714 -13.397 1.00 51.59 215 ARG A O 1
ATOM 1681 N N . SER A 1 216 ? -7.532 36.645 -13.826 1.00 59.75 216 SER A N 1
ATOM 1682 C CA . SER A 1 216 ? -6.578 36.573 -12.714 1.00 59.75 216 SER A CA 1
ATOM 1683 C C . SER A 1 216 ? -7.346 36.895 -11.422 1.00 59.75 216 SER A C 1
ATOM 1685 O O . SER A 1 216 ? -8.291 37.686 -11.478 1.00 59.75 216 SER A O 1
ATOM 1687 N N . GLY A 1 217 ? -7.012 36.258 -10.293 1.00 57.50 217 GLY A N 1
ATOM 1688 C CA . GLY A 1 217 ? -7.737 36.413 -9.018 1.00 57.50 217 GLY A CA 1
ATOM 1689 C C . GLY A 1 217 ? -8.088 37.874 -8.698 1.00 57.50 217 GLY A C 1
ATOM 1690 O O . GLY A 1 217 ? -7.301 38.781 -8.964 1.00 57.50 217 GLY A O 1
ATOM 1691 N N . ILE A 1 218 ? -9.295 38.119 -8.177 1.00 54.91 218 ILE A N 1
ATOM 1692 C CA . ILE A 1 218 ? -9.759 39.485 -7.903 1.00 54.91 218 ILE A CA 1
ATOM 1693 C C . ILE A 1 218 ? -9.177 39.949 -6.567 1.00 54.91 218 ILE A C 1
ATOM 1695 O O . ILE A 1 218 ? -9.300 39.244 -5.569 1.00 54.91 218 ILE A O 1
ATOM 1699 N N . ASN A 1 219 ? -8.564 41.130 -6.518 1.00 56.91 219 ASN A N 1
ATOM 1700 C CA . ASN A 1 219 ? -8.175 41.739 -5.245 1.00 56.91 219 ASN A CA 1
ATOM 1701 C C . ASN A 1 219 ? -9.431 42.271 -4.545 1.00 56.91 219 ASN A C 1
ATOM 1703 O O . ASN A 1 219 ? -10.184 43.047 -5.137 1.00 56.91 219 ASN A O 1
ATOM 1707 N N . THR A 1 220 ? -9.678 41.857 -3.302 1.00 61.91 220 THR A N 1
ATOM 1708 C CA . THR A 1 220 ? -10.714 42.468 -2.463 1.00 61.91 220 THR A CA 1
ATOM 1709 C C . THR A 1 220 ? -10.317 43.887 -2.073 1.00 61.91 220 THR A C 1
ATOM 1711 O O . THR A 1 220 ? -9.148 44.269 -2.137 1.00 61.91 220 THR A O 1
ATOM 1714 N N . SER A 1 221 ? -11.286 44.669 -1.592 1.00 67.62 221 SER A N 1
ATOM 1715 C CA . SER A 1 221 ? -11.049 45.989 -0.988 1.00 67.62 221 SER A CA 1
ATOM 1716 C C . SER A 1 221 ? -10.091 45.956 0.212 1.00 67.62 221 SER A C 1
ATOM 1718 O O . SER A 1 221 ? -9.524 46.983 0.568 1.00 67.62 221 SER A O 1
ATOM 1720 N N . SER A 1 222 ? -9.878 44.783 0.810 1.00 68.75 222 SER A N 1
ATOM 1721 C CA . SER A 1 222 ? -8.903 44.510 1.870 1.00 68.75 222 SER A CA 1
ATOM 1722 C C . SER A 1 222 ? -7.511 44.096 1.358 1.00 68.75 222 SER A C 1
ATOM 1724 O O . SER A 1 222 ? -6.642 43.782 2.164 1.00 68.75 222 SER A O 1
ATOM 1726 N N . GLY A 1 223 ? -7.278 44.089 0.039 1.00 63.25 223 GLY A N 1
ATOM 1727 C CA . GLY A 1 223 ? -5.995 43.724 -0.576 1.00 63.25 223 GLY A CA 1
ATOM 1728 C C . GLY A 1 223 ? -5.731 42.217 -0.669 1.00 63.25 223 GLY A C 1
ATOM 1729 O O . GLY A 1 223 ? -4.645 41.819 -1.079 1.00 63.25 223 GLY A O 1
ATOM 1730 N N . VAL A 1 224 ? -6.710 41.376 -0.321 1.00 57.50 224 VAL A N 1
ATOM 1731 C CA . VAL A 1 224 ? -6.598 39.915 -0.390 1.00 57.50 224 VAL A CA 1
ATOM 1732 C C . VAL A 1 224 ? -7.148 39.440 -1.727 1.00 57.50 224 VAL A C 1
ATOM 1734 O O . VAL A 1 224 ? -8.303 39.676 -2.071 1.00 57.50 224 VAL A O 1
ATOM 1737 N N . SER A 1 225 ? -6.323 38.767 -2.514 1.00 58.06 225 SER A N 1
ATOM 1738 C CA . SER A 1 225 ? -6.735 38.213 -3.798 1.00 58.06 225 SER A CA 1
ATOM 1739 C C . SER A 1 225 ? -7.633 36.984 -3.589 1.00 58.06 225 SER A C 1
ATOM 1741 O O . SER A 1 225 ? -7.145 35.901 -3.270 1.00 58.06 225 SER A O 1
ATOM 1743 N N . ILE A 1 226 ? -8.951 37.113 -3.782 1.00 58.59 226 ILE A N 1
ATOM 1744 C CA . ILE A 1 226 ? -9.856 35.957 -3.845 1.00 58.59 226 ILE A CA 1
ATOM 1745 C C . ILE A 1 226 ? -9.568 35.238 -5.167 1.00 58.59 226 ILE A C 1
ATOM 1747 O O . ILE A 1 226 ? -9.969 35.691 -6.243 1.00 58.59 226 ILE A O 1
ATOM 1751 N N . GLY A 1 227 ? -8.832 34.128 -5.084 1.00 60.19 227 GLY A N 1
ATOM 1752 C CA . GLY A 1 227 ? -8.641 33.202 -6.202 1.00 60.19 227 GLY A CA 1
ATOM 1753 C C . GLY A 1 227 ? -7.211 32.746 -6.484 1.00 60.19 227 GLY A C 1
ATOM 1754 O O . GLY A 1 227 ? -7.035 31.965 -7.412 1.00 60.19 227 GLY A O 1
ATOM 1755 N N . ILE A 1 228 ? -6.199 33.177 -5.726 1.00 62.66 228 ILE A N 1
ATOM 1756 C CA . ILE A 1 228 ? -4.857 32.575 -5.811 1.00 62.66 228 ILE A CA 1
ATOM 1757 C C . ILE A 1 228 ? -4.641 31.698 -4.588 1.00 62.66 228 ILE A C 1
ATOM 1759 O O . ILE A 1 228 ? -4.341 32.168 -3.496 1.00 62.66 228 ILE A O 1
ATOM 1763 N N . MET A 1 229 ? -4.845 30.401 -4.788 1.00 69.56 229 MET A N 1
ATOM 1764 C CA . MET A 1 229 ? -4.283 29.396 -3.907 1.00 69.56 229 MET A CA 1
ATOM 1765 C C . MET A 1 229 ? -2.804 29.262 -4.251 1.00 69.56 229 MET A C 1
ATOM 1767 O O . MET A 1 229 ? -2.450 29.230 -5.431 1.00 69.56 229 MET A O 1
ATOM 1771 N N . ASP A 1 230 ? -1.950 29.198 -3.233 1.00 73.75 230 ASP A N 1
ATOM 1772 C CA . ASP A 1 230 ? -0.539 28.902 -3.449 1.00 73.75 230 ASP A CA 1
ATOM 1773 C C . ASP A 1 230 ? -0.384 27.592 -4.241 1.00 73.75 230 ASP A C 1
ATOM 1775 O O . ASP A 1 230 ? -1.140 26.637 -4.037 1.00 73.75 230 ASP A O 1
ATOM 1779 N N . SER A 1 231 ? 0.589 27.542 -5.155 1.00 68.44 231 SER A N 1
ATOM 1780 C CA . SER A 1 231 ? 0.779 26.388 -6.038 1.00 68.44 231 SER A CA 1
ATOM 1781 C C . SER A 1 231 ? 1.013 25.097 -5.251 1.00 68.44 231 SER A C 1
ATOM 1783 O O . SER A 1 231 ? 0.593 24.031 -5.710 1.00 68.44 231 SER A O 1
ATOM 1785 N N . ALA A 1 232 ? 1.655 25.162 -4.079 1.00 76.25 232 ALA A N 1
ATOM 1786 C CA . ALA A 1 232 ? 1.860 23.990 -3.236 1.00 76.25 232 ALA A CA 1
ATOM 1787 C C . ALA A 1 232 ? 0.538 23.521 -2.614 1.00 76.25 232 ALA A C 1
ATOM 1789 O O . ALA A 1 232 ? 0.238 22.329 -2.656 1.00 76.25 232 ALA A O 1
ATOM 1790 N N . ASN A 1 233 ? -0.298 24.448 -2.136 1.00 74.38 233 ASN A N 1
ATOM 1791 C CA . ASN A 1 233 ? -1.616 24.131 -1.577 1.00 74.38 233 ASN A CA 1
ATOM 1792 C C . ASN A 1 233 ? -2.580 23.580 -2.636 1.00 74.38 233 ASN A C 1
ATOM 1794 O O . ASN A 1 233 ? -3.280 22.605 -2.377 1.00 74.38 233 ASN A O 1
ATOM 1798 N N . ALA A 1 234 ? -2.576 24.138 -3.848 1.00 68.00 234 ALA A N 1
ATOM 1799 C CA . ALA A 1 234 ? -3.381 23.621 -4.953 1.00 68.00 234 ALA A CA 1
ATOM 1800 C C . ALA A 1 234 ? -2.939 22.207 -5.346 1.00 68.00 234 ALA A C 1
ATOM 1802 O O . ALA A 1 234 ? -3.770 21.316 -5.512 1.00 68.00 234 ALA A O 1
ATOM 1803 N N . THR A 1 235 ? -1.624 21.976 -5.423 1.00 66.50 235 THR A N 1
ATOM 1804 C CA . THR A 1 235 ? -1.067 20.641 -5.677 1.00 66.50 235 THR A CA 1
ATOM 1805 C C . THR A 1 235 ? -1.466 19.669 -4.571 1.00 66.50 235 THR A C 1
ATOM 1807 O O . THR A 1 235 ? -1.904 18.565 -4.876 1.00 66.50 235 THR A O 1
ATOM 1810 N N . HIS A 1 236 ? -1.393 20.088 -3.305 1.00 71.50 236 HIS A N 1
ATOM 1811 C CA . HIS A 1 236 ? -1.812 19.277 -2.167 1.00 71.50 236 HIS A CA 1
ATOM 1812 C C . HIS A 1 236 ? -3.295 18.888 -2.257 1.00 71.50 236 HIS A C 1
ATOM 1814 O O . HIS A 1 236 ? -3.615 17.705 -2.192 1.00 71.50 236 HIS A O 1
ATOM 1820 N N . LEU A 1 237 ? -4.201 19.836 -2.512 1.00 70.00 237 LEU A N 1
ATOM 1821 C CA . LEU A 1 237 ? -5.625 19.528 -2.680 1.00 70.00 237 LEU A CA 1
ATOM 1822 C C . LEU A 1 237 ? -5.899 18.619 -3.886 1.00 70.00 237 LEU A C 1
ATOM 1824 O O . LEU A 1 237 ? -6.746 17.736 -3.802 1.00 70.00 237 LEU A O 1
ATOM 1828 N N . HIS A 1 238 ? -5.163 18.774 -4.989 1.00 63.03 238 HIS A N 1
ATOM 1829 C CA . HIS A 1 238 ? -5.258 17.851 -6.122 1.00 63.03 238 HIS A CA 1
ATOM 1830 C C . HIS A 1 238 ? -4.725 16.449 -5.795 1.00 63.03 238 HIS A C 1
ATOM 1832 O O . HIS A 1 238 ? -5.218 15.472 -6.355 1.00 63.03 238 HIS A O 1
ATOM 1838 N N . THR A 1 239 ? -3.754 16.327 -4.883 1.00 62.28 239 THR A N 1
ATOM 1839 C CA . THR A 1 239 ? -3.303 15.023 -4.369 1.00 62.28 239 THR A CA 1
ATOM 1840 C C . THR A 1 239 ? -4.264 14.396 -3.360 1.00 62.28 239 THR A C 1
ATOM 1842 O O . THR A 1 239 ? -4.190 13.189 -3.169 1.00 62.28 239 THR A O 1
ATOM 1845 N N . LEU A 1 240 ? -5.181 15.169 -2.762 1.00 63.69 240 LEU A N 1
ATOM 1846 C CA . LEU A 1 240 ? -6.242 14.657 -1.879 1.00 63.69 240 LEU A CA 1
ATOM 1847 C C . LEU A 1 240 ? -7.404 13.990 -2.639 1.00 63.69 240 LEU A C 1
ATOM 1849 O O . LEU A 1 240 ? -8.396 13.617 -2.019 1.00 63.69 240 LEU A O 1
ATOM 1853 N N . GLY A 1 241 ? -7.325 13.863 -3.969 1.00 61.28 241 GLY A N 1
ATOM 1854 C CA . GLY A 1 241 ? -8.324 13.125 -4.739 1.00 61.28 241 GLY A CA 1
ATOM 1855 C C . GLY A 1 241 ? -8.455 11.667 -4.278 1.00 61.28 241 GLY A C 1
ATOM 1856 O O . GLY A 1 241 ? -7.486 11.060 -3.833 1.00 61.28 241 GLY A O 1
ATOM 1857 N N . ASP A 1 242 ? -9.644 11.092 -4.454 1.00 64.12 242 ASP A N 1
ATOM 1858 C CA . ASP A 1 242 ? -10.034 9.739 -4.004 1.00 64.12 242 ASP A CA 1
ATOM 1859 C C . ASP A 1 242 ? -9.401 8.594 -4.830 1.00 64.12 242 ASP A C 1
ATOM 1861 O O . ASP A 1 242 ? -9.875 7.461 -4.857 1.00 64.12 242 ASP A O 1
ATOM 1865 N N . ILE A 1 243 ? -8.342 8.895 -5.589 1.00 72.81 243 ILE A N 1
ATOM 1866 C CA . ILE A 1 243 ? -7.658 7.924 -6.441 1.00 72.81 243 ILE A CA 1
ATOM 1867 C C . ILE A 1 243 ? -6.426 7.437 -5.698 1.00 72.81 243 ILE A C 1
ATOM 1869 O O . ILE A 1 243 ? -5.431 8.149 -5.570 1.00 72.81 243 ILE A O 1
ATOM 1873 N N . ASP A 1 244 ? -6.474 6.176 -5.282 1.00 75.44 244 ASP A N 1
ATOM 1874 C CA . ASP A 1 244 ? -5.395 5.527 -4.546 1.00 75.44 244 ASP A CA 1
ATOM 1875 C C . ASP A 1 244 ? -4.046 5.590 -5.272 1.00 75.44 244 ASP A C 1
ATOM 1877 O O . ASP A 1 244 ? -3.002 5.817 -4.658 1.00 75.44 244 ASP A O 1
ATOM 1881 N N . SER A 1 245 ? -4.046 5.369 -6.583 1.00 84.62 245 SER A N 1
ATOM 1882 C CA . SER A 1 245 ? -2.858 5.532 -7.409 1.00 84.62 245 SER A CA 1
ATOM 1883 C C . SER A 1 245 ? -3.243 5.785 -8.862 1.00 84.62 245 SER A C 1
ATOM 1885 O O . SER A 1 245 ? -3.930 4.956 -9.469 1.00 84.62 245 SER A O 1
ATOM 1887 N N . PRO A 1 246 ? -2.756 6.881 -9.464 1.00 85.00 246 PRO A N 1
ATOM 1888 C CA . PRO A 1 246 ? -2.949 7.113 -10.885 1.00 85.00 246 PRO A CA 1
ATOM 1889 C C . PRO A 1 246 ? -2.243 6.062 -11.750 1.00 85.00 246 PRO A C 1
ATOM 1891 O O . PRO A 1 246 ? -2.707 5.771 -12.849 1.00 85.00 246 PRO A O 1
ATOM 1894 N N . GLN A 1 247 ? -1.136 5.484 -11.270 1.00 86.31 247 GLN A N 1
ATOM 1895 C CA . GLN A 1 247 ? -0.396 4.460 -12.004 1.00 86.31 247 GLN A CA 1
ATOM 1896 C C . GLN A 1 247 ? -1.127 3.119 -12.011 1.00 86.31 247 GLN A C 1
ATOM 1898 O O . GLN A 1 247 ? -1.211 2.489 -13.063 1.00 86.31 247 GLN A O 1
ATOM 1903 N N . LEU A 1 248 ? -1.712 2.712 -10.875 1.00 86.19 248 LEU A N 1
ATOM 1904 C CA . LEU A 1 248 ? -2.598 1.546 -10.859 1.00 86.19 248 LEU A CA 1
ATOM 1905 C C . LEU A 1 248 ? -3.795 1.777 -11.780 1.00 86.19 248 LEU A C 1
ATOM 1907 O O . LEU A 1 248 ? -4.087 0.927 -12.611 1.00 86.19 248 LEU A O 1
ATOM 1911 N N . LEU A 1 249 ? -4.465 2.929 -11.674 1.00 86.62 249 LEU A N 1
ATOM 1912 C CA . LEU A 1 249 ? -5.633 3.219 -12.505 1.00 86.62 249 LEU A CA 1
ATOM 1913 C C . LEU A 1 249 ? -5.298 3.157 -14.000 1.00 86.62 249 LEU A C 1
ATOM 1915 O O . LEU A 1 249 ? -6.059 2.591 -14.776 1.00 86.62 249 LEU A O 1
ATOM 1919 N N . HIS A 1 250 ? -4.145 3.699 -14.398 1.00 84.81 250 HIS A N 1
ATOM 1920 C CA . HIS A 1 250 ? -3.688 3.604 -15.778 1.00 84.81 250 HIS A CA 1
ATOM 1921 C C . HIS A 1 250 ? -3.488 2.150 -16.200 1.00 84.81 250 HIS A C 1
ATOM 1923 O O . HIS A 1 250 ? -3.952 1.771 -17.265 1.00 84.81 250 HIS A O 1
ATOM 1929 N N . SER A 1 251 ? -2.882 1.325 -15.347 1.00 84.19 251 SER A N 1
ATOM 1930 C CA . SER A 1 251 ? -2.613 -0.080 -15.655 1.00 84.19 251 SER A CA 1
ATOM 1931 C C . SER A 1 251 ? -3.858 -0.960 -15.853 1.00 84.19 251 SER A C 1
ATOM 1933 O O . SER A 1 251 ? -3.745 -2.037 -16.426 1.00 84.19 251 SER A O 1
ATOM 1935 N N . TYR A 1 252 ? -5.039 -0.494 -15.434 1.00 82.56 252 TYR A N 1
ATOM 1936 C CA . TYR A 1 252 ? -6.332 -1.128 -15.727 1.00 82.56 252 TYR A CA 1
ATOM 1937 C C . TYR A 1 252 ? -6.902 -0.767 -17.110 1.00 82.56 252 TYR A C 1
ATOM 1939 O O . TYR A 1 252 ? -7.967 -1.253 -17.479 1.00 82.56 252 TYR A O 1
ATOM 1947 N N . SER A 1 253 ? -6.257 0.131 -17.855 1.00 78.31 253 SER A N 1
ATOM 1948 C CA . SER A 1 253 ? -6.754 0.590 -19.150 1.00 78.31 253 SER A CA 1
ATOM 1949 C C . SER A 1 253 ? -6.407 -0.412 -20.251 1.00 78.31 253 SER A C 1
ATOM 1951 O O . SER A 1 253 ? -5.241 -0.560 -20.602 1.00 78.31 253 SER A O 1
ATOM 1953 N N . ASP A 1 254 ? -7.425 -1.004 -20.877 1.00 59.81 254 ASP A N 1
ATOM 1954 C CA . ASP A 1 254 ? -7.301 -1.954 -22.005 1.00 59.81 254 ASP A CA 1
ATOM 1955 C C . ASP A 1 254 ? -6.703 -1.343 -23.290 1.00 59.81 254 ASP A C 1
ATOM 1957 O O . ASP A 1 254 ? -6.508 -2.023 -24.295 1.00 59.81 254 ASP A O 1
ATOM 1961 N N . THR A 1 255 ? -6.461 -0.032 -23.297 1.00 54.84 255 THR A N 1
ATOM 1962 C CA . THR A 1 255 ? -5.917 0.715 -24.440 1.00 54.84 255 THR A CA 1
ATOM 1963 C C . THR A 1 255 ? -4.395 0.869 -24.401 1.00 54.84 255 THR A C 1
ATOM 1965 O O . THR A 1 255 ? -3.870 1.700 -25.147 1.00 54.84 255 THR A O 1
ATOM 1968 N N . ILE A 1 256 ? -3.710 0.181 -23.483 1.00 49.81 256 ILE A N 1
ATOM 1969 C CA . ILE A 1 256 ? -2.245 0.193 -23.375 1.00 49.81 256 ILE A CA 1
ATOM 1970 C C . ILE A 1 256 ? -1.632 -0.924 -24.217 1.00 49.81 256 ILE A C 1
ATOM 1972 O O . ILE A 1 256 ? -2.163 -2.053 -24.179 1.00 49.81 256 ILE A O 1
#